Protein AF-0000000085004965 (afdb_homodimer)

Radius of gyration: 20.71 Å; Cα contacts (8 Å, |Δi|>4): 735; chains: 2; bounding box: 55×57×43 Å

Organism: Metarhizium robertsii (strain ARSEF 23 / ATCC MYA-3075) (NCBI:txid655844)

Nearest PDB structures (foldseek):
  5std-assembly1_A  TM=9.609E-01  e=6.795E-18  Pyricularia grisea
  1idp-assembly1_C  TM=9.556E-01  e=2.418E-16  Pyricularia grisea
  1std-assembly1_A  TM=9.536E-01  e=1.137E-15  Pyricularia grisea
  4l8o-assembly1_A  TM=8.384E-01  e=2.991E-08  [Clostridium] hylemonae DSM 15053
  3cnx-assembly1_B  TM=7.464E-01  e=4.348E-04  Streptomyces avermitilis

Solvent-accessible surface area (backbone atoms only — not comparable to full-atom values): 17258 Å² total; per-residue (Å²): 126,81,84,65,75,46,63,62,54,50,53,53,54,43,34,46,54,37,43,51,31,47,32,59,32,42,68,42,99,87,43,50,48,58,64,63,38,54,72,38,43,29,67,52,21,30,40,37,38,52,87,74,75,44,63,70,36,78,69,35,41,41,68,56,52,50,50,54,49,51,26,67,67,48,59,42,23,85,41,49,49,47,40,54,44,30,59,66,70,48,78,41,63,73,52,100,42,31,38,42,34,40,30,33,31,43,34,41,36,40,24,31,75,46,90,82,60,81,45,76,66,38,44,20,33,40,38,29,41,34,34,38,31,32,36,49,57,97,89,39,76,21,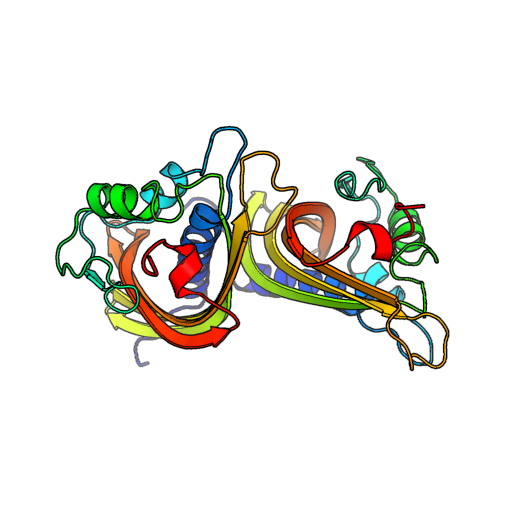42,31,26,40,34,62,43,73,76,51,69,43,85,44,48,52,58,61,55,59,66,62,114,124,84,83,67,72,45,55,70,55,50,51,53,54,48,50,46,53,48,42,52,31,47,32,58,33,43,68,45,100,87,45,50,49,58,64,64,39,53,72,36,44,29,67,53,20,31,38,36,37,52,88,76,77,44,64,69,37,78,73,34,40,41,68,56,49,49,52,54,50,51,26,67,69,48,58,42,24,88,39,47,50,48,42,54,46,70,38,41,50,40,75,43,62,75,50,99,43,32,38,42,35,41,30,34,30,42,34,42,37,40,25,30,76,46,89,84,60,80,45,79,66,40,42,20,32,38,36,29,43,35,34,36,30,34,35,48,57,97,89,38,77,22,43,31,26,42,34,62,43,76,75,50,70,44,83,45,48,53,58,61,54,60,68,62,116

Sequence (330 aa):
MPAKVTPEDALYLSAIAFDWADSFDTKSANGQDWDRLRQILAPILNVDYSFLSGPRDESMTAEDFIAFASGENMLGSSLIDTQHLIGASKYNWISETVVQGAHQVRAAHQKYTDSTKATVEAKGHGHALVYIKYSKTGGEWKLCGIKPTMYWSEYNIAKIWGHGGMPAKVTPEDALYLSAIAFDWADSFDTKSANGQDWDRLRQILAPILNVDYSFLSGPRDESMTAEDFIAFASGENMLGSSLIDTQHLIGASKYNWISETVVQGAHQVRAAHQKYTDSTKATVEAKGHGHALVYIKYSKTGGEWKLCGIKPTMYWSEYNIAKIWGHGG

pLDDT: mean 92.39, std 11.15, range [33.09, 98.94]

InterPro domains:
  IPR032710 NTF2-like domain superfamily [SSF54427] (7-161)
  IPR049884 Scytalone dehydratase-like [PF02982] (5-162)

Structure (mmCIF, N/CA/C/O backbone):
data_AF-0000000085004965-model_v1
#
loop_
_entity.id
_entity.type
_entity.pdbx_description
1 polymer 'Scytalone dehydratase-like protein Arp1'
#
loop_
_atom_site.group_PDB
_atom_site.id
_atom_site.type_symbol
_atom_site.label_atom_id
_atom_site.label_alt_id
_atom_site.label_comp_id
_atom_site.label_asym_id
_atom_site.label_entity_id
_atom_site.label_seq_id
_atom_site.pdbx_PDB_ins_code
_atom_site.Cartn_x
_atom_site.Cartn_y
_atom_site.Cartn_z
_atom_site.occupancy
_atom_site.B_iso_or_equiv
_atom_site.auth_seq_id
_atom_site.auth_comp_id
_atom_site.auth_asym_id
_atom_site.auth_atom_id
_atom_site.pdbx_PDB_model_num
ATOM 1 N N . MET A 1 1 ? -30.781 -8.07 -16.391 1 52.59 1 MET A N 1
ATOM 2 C CA . MET A 1 1 ? -29.625 -7.172 -16.375 1 52.59 1 MET A CA 1
ATOM 3 C C . MET A 1 1 ? -28.328 -7.957 -16.469 1 52.59 1 MET A C 1
ATOM 5 O O . MET A 1 1 ? -28.25 -9.094 -16 1 52.59 1 MET A O 1
ATOM 9 N N . PRO A 1 2 ? -27.5 -7.703 -17.469 1 68.31 2 PRO A N 1
ATOM 10 C CA . PRO A 1 2 ? -26.281 -8.516 -17.578 1 68.31 2 PRO A CA 1
ATOM 11 C C . PRO A 1 2 ? -25.531 -8.664 -16.266 1 68.31 2 PRO A C 1
ATOM 13 O O . PRO A 1 2 ? -25.594 -7.77 -15.414 1 68.31 2 PRO A O 1
ATOM 16 N N . ALA A 1 3 ? -25.156 -9.875 -15.992 1 83.69 3 ALA A N 1
ATOM 17 C CA . ALA A 1 3 ? -24.453 -10.141 -14.742 1 83.69 3 ALA A CA 1
ATOM 18 C C . ALA A 1 3 ? -23.203 -9.266 -14.617 1 83.69 3 ALA A C 1
ATOM 20 O O . ALA A 1 3 ? -22.5 -9.031 -15.609 1 83.69 3 ALA A O 1
ATOM 21 N N . LYS A 1 4 ? -23.125 -8.539 -13.578 1 92.81 4 LYS A N 1
ATOM 22 C CA . LYS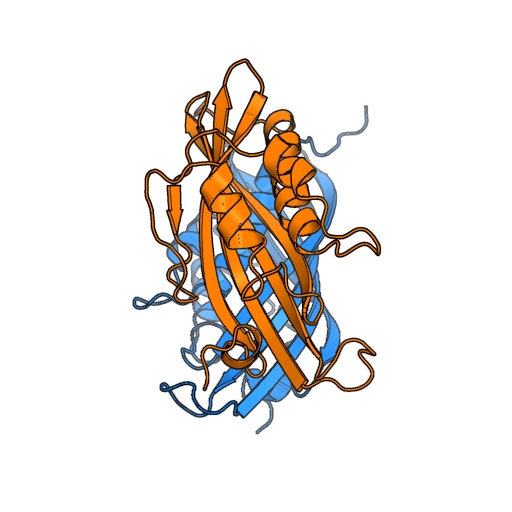 A 1 4 ? -21.984 -7.668 -13.297 1 92.81 4 LYS A CA 1
ATOM 23 C C . LYS A 1 4 ? -21.391 -7.973 -11.922 1 92.81 4 LYS A C 1
ATOM 25 O O . LYS A 1 4 ? -22.047 -8.586 -11.078 1 92.81 4 LYS A O 1
ATOM 30 N N . VAL A 1 5 ? -20.109 -7.719 -11.828 1 97.06 5 VAL A N 1
ATOM 31 C CA . VAL A 1 5 ? -19.484 -7.812 -10.516 1 97.06 5 VAL A CA 1
ATOM 32 C C . VAL A 1 5 ? -20.109 -6.801 -9.562 1 97.06 5 VAL A C 1
ATOM 34 O O . VAL A 1 5 ? -20.234 -5.621 -9.891 1 97.06 5 VAL A O 1
ATOM 37 N N . THR A 1 6 ? -20.562 -7.25 -8.391 1 95.56 6 THR A N 1
ATOM 38 C CA . THR A 1 6 ? -21.172 -6.348 -7.43 1 95.56 6 THR A CA 1
ATOM 39 C C . THR A 1 6 ? -20.109 -5.527 -6.699 1 95.56 6 THR A C 1
ATOM 41 O O . THR A 1 6 ? -18.953 -5.941 -6.605 1 95.56 6 THR A O 1
ATOM 44 N N . PRO A 1 7 ? -20.516 -4.375 -6.164 1 96.19 7 PRO A N 1
ATOM 45 C CA . PRO A 1 7 ? -19.562 -3.627 -5.355 1 96.19 7 PRO A CA 1
ATOM 46 C C . PRO A 1 7 ? -19.047 -4.43 -4.16 1 96.19 7 PRO A C 1
ATOM 48 O O . PRO A 1 7 ? -17.875 -4.285 -3.773 1 96.19 7 PRO A O 1
ATOM 51 N N . GLU A 1 8 ? -19.844 -5.262 -3.59 1 95.06 8 GLU A N 1
ATOM 52 C CA . GLU A 1 8 ? -19.422 -6.109 -2.477 1 95.06 8 GLU A CA 1
ATOM 53 C C . GLU A 1 8 ? -18.344 -7.094 -2.91 1 95.06 8 GLU A C 1
ATOM 55 O O . GLU A 1 8 ? -17.328 -7.242 -2.23 1 95.06 8 GLU A O 1
ATOM 60 N N . ASP A 1 9 ? -18.578 -7.723 -4.043 1 96.25 9 ASP A N 1
ATOM 61 C CA . ASP A 1 9 ? -17.578 -8.648 -4.566 1 96.25 9 ASP A CA 1
ATOM 62 C C . ASP A 1 9 ? -16.297 -7.918 -4.918 1 96.25 9 ASP A C 1
ATOM 64 O O . ASP A 1 9 ? -15.195 -8.398 -4.613 1 96.25 9 ASP A O 1
ATOM 68 N N . ALA A 1 10 ? -16.422 -6.738 -5.523 1 97.62 10 ALA A N 1
ATOM 69 C CA . ALA A 1 10 ? -15.25 -5.969 -5.906 1 97.62 10 ALA A CA 1
ATOM 70 C C . ALA A 1 10 ? -14.406 -5.605 -4.684 1 97.62 10 ALA A C 1
ATOM 72 O O . ALA A 1 10 ? -13.18 -5.617 -4.746 1 97.62 10 ALA A O 1
ATOM 73 N N . LEU A 1 11 ? -15.078 -5.297 -3.613 1 97.38 11 LEU A N 1
ATOM 74 C CA . LEU A 1 11 ? -14.375 -4.965 -2.383 1 97.38 11 LEU A CA 1
ATOM 75 C C . LEU A 1 11 ? -13.602 -6.172 -1.856 1 97.38 11 LEU A C 1
ATOM 77 O O . LEU A 1 11 ? -12.461 -6.035 -1.406 1 97.38 11 LEU A O 1
ATOM 81 N N . TYR A 1 12 ? -14.133 -7.34 -1.953 1 96.62 12 TYR A N 1
ATOM 82 C CA . TYR A 1 12 ? -13.461 -8.562 -1.526 1 96.62 12 TYR A CA 1
ATOM 83 C C . TYR A 1 12 ? -12.281 -8.883 -2.436 1 96.62 12 TYR A C 1
ATOM 85 O O . TYR A 1 12 ? -11.211 -9.266 -1.961 1 96.62 12 TYR A O 1
ATOM 93 N N . LEU A 1 13 ? -12.523 -8.758 -3.723 1 98.56 13 LEU A N 1
ATOM 94 C CA . LEU A 1 13 ? -11.469 -9.047 -4.691 1 98.56 13 LEU A CA 1
ATOM 95 C C . LEU A 1 13 ? -10.297 -8.086 -4.527 1 98.56 13 LEU A C 1
ATOM 97 O O . LEU A 1 13 ? -9.141 -8.484 -4.613 1 98.56 13 LEU A O 1
ATOM 101 N N . SER A 1 14 ? -10.609 -6.852 -4.242 1 98.44 14 SER A N 1
ATOM 102 C CA . SER A 1 14 ? -9.57 -5.863 -3.971 1 98.44 14 SER A CA 1
ATOM 103 C C . SER A 1 14 ? -8.766 -6.234 -2.725 1 98.44 14 SER A C 1
ATOM 105 O O . SER A 1 14 ? -7.547 -6.043 -2.686 1 98.44 14 SER A O 1
ATOM 107 N N . ALA A 1 15 ? -9.438 -6.738 -1.73 1 98.31 15 ALA A N 1
ATOM 108 C CA . ALA A 1 15 ? -8.758 -7.16 -0.508 1 98.31 15 ALA A CA 1
ATOM 109 C C . ALA A 1 15 ? -7.809 -8.328 -0.782 1 98.31 15 ALA A C 1
ATOM 111 O O . ALA A 1 15 ? -6.73 -8.414 -0.189 1 98.31 15 ALA A O 1
ATOM 112 N N . ILE A 1 16 ? -8.188 -9.219 -1.647 1 98.62 16 ILE A N 1
ATOM 113 C CA . ILE A 1 16 ? -7.324 -10.328 -2.029 1 98.62 16 ILE A CA 1
ATOM 114 C C . ILE A 1 16 ? -6.094 -9.797 -2.76 1 98.62 16 ILE A C 1
ATOM 116 O O . ILE A 1 16 ? -4.965 -10.203 -2.471 1 98.62 16 ILE A O 1
ATOM 120 N N . ALA A 1 17 ? -6.312 -8.867 -3.725 1 98.81 17 ALA A N 1
ATOM 121 C CA . ALA A 1 17 ? -5.184 -8.266 -4.434 1 98.81 17 ALA A CA 1
ATOM 122 C C . ALA A 1 17 ? -4.242 -7.555 -3.463 1 98.81 17 ALA A C 1
ATOM 124 O O . ALA A 1 17 ? -3.021 -7.652 -3.592 1 98.81 17 ALA A O 1
ATOM 125 N N . PHE A 1 18 ? -4.824 -6.875 -2.529 1 98.69 18 PHE A N 1
ATOM 126 C CA . PHE A 1 18 ? -4.043 -6.219 -1.489 1 98.69 18 PHE A CA 1
ATOM 127 C C . PHE A 1 18 ? -3.193 -7.234 -0.729 1 98.69 18 PHE A C 1
ATOM 129 O O . PHE A 1 18 ? -1.996 -7.02 -0.527 1 98.69 18 PHE A O 1
ATOM 136 N N . ASP A 1 19 ? -3.777 -8.281 -0.251 1 97.94 19 ASP A N 1
ATOM 137 C CA . ASP A 1 19 ? -3.07 -9.297 0.53 1 97.94 19 ASP A CA 1
ATOM 138 C C . ASP A 1 19 ? -1.974 -9.961 -0.298 1 97.94 19 ASP A C 1
ATOM 140 O O . ASP A 1 19 ? -0.902 -10.281 0.222 1 97.94 19 ASP A O 1
ATOM 144 N N . TRP A 1 20 ? -2.287 -10.188 -1.575 1 97.69 20 TRP A N 1
ATOM 145 C CA . TRP A 1 20 ? -1.247 -10.703 -2.457 1 97.69 20 TRP A CA 1
ATOM 146 C C . TRP A 1 20 ? -0.036 -9.781 -2.475 1 97.69 20 TRP A C 1
ATOM 148 O O . TRP A 1 20 ? 1.086 -10.203 -2.195 1 97.69 20 TRP A O 1
ATOM 158 N N . ALA A 1 21 ? -0.244 -8.57 -2.719 1 97.19 21 ALA A N 1
ATOM 159 C CA . ALA A 1 21 ? 0.837 -7.594 -2.838 1 97.19 21 ALA A CA 1
ATOM 160 C C . ALA A 1 21 ? 1.558 -7.406 -1.507 1 97.19 21 ALA A C 1
ATOM 162 O O . ALA A 1 21 ? 2.787 -7.469 -1.444 1 97.19 21 ALA A O 1
ATOM 163 N N . ASP A 1 22 ? 0.804 -7.242 -0.496 1 96.06 22 ASP A N 1
ATOM 164 C CA . ASP A 1 22 ? 1.396 -6.879 0.788 1 96.06 22 ASP A CA 1
ATOM 165 C C . ASP A 1 22 ? 2.086 -8.078 1.436 1 96.06 22 ASP A C 1
ATOM 167 O O . ASP A 1 22 ? 3.039 -7.91 2.201 1 96.06 22 ASP A O 1
ATOM 171 N N . SER A 1 23 ? 1.65 -9.281 1.173 1 94.44 23 SER A N 1
ATOM 172 C CA . SER A 1 23 ? 2.381 -10.453 1.647 1 94.44 23 SER A CA 1
ATOM 173 C C . SER A 1 23 ? 3.766 -10.531 1.016 1 94.44 23 SER A C 1
ATOM 175 O O . SER A 1 23 ? 4.715 -11 1.648 1 94.44 23 SER A O 1
ATOM 177 N N . PHE A 1 24 ? 3.881 -10.07 -0.219 1 92.38 24 PHE A N 1
ATOM 178 C CA . PHE A 1 24 ? 5.156 -10.008 -0.92 1 92.38 24 PHE A CA 1
ATOM 179 C C . PHE A 1 24 ? 6.059 -8.945 -0.313 1 92.38 24 PHE A C 1
ATOM 181 O O . PHE A 1 24 ? 7.273 -9.133 -0.209 1 92.38 24 PHE A O 1
ATOM 188 N N . ASP A 1 25 ? 5.445 -7.906 0.166 1 94.25 25 ASP A N 1
ATOM 189 C CA . ASP A 1 25 ? 6.199 -6.695 0.474 1 94.25 25 ASP A CA 1
ATOM 190 C C . ASP A 1 25 ? 6.586 -6.648 1.951 1 94.25 25 ASP A C 1
ATOM 192 O O . ASP A 1 25 ? 7.535 -5.961 2.328 1 94.25 25 ASP A O 1
ATOM 196 N N . THR A 1 26 ? 5.746 -7.281 2.811 1 88.75 26 THR A N 1
ATOM 197 C CA . THR A 1 26 ? 5.996 -7.211 4.246 1 88.75 26 THR A CA 1
ATOM 198 C C . THR A 1 26 ? 7.07 -8.219 4.656 1 88.75 26 THR A C 1
ATOM 200 O O . THR A 1 26 ? 6.938 -9.414 4.398 1 88.75 26 THR A O 1
ATOM 203 N N . LYS A 1 27 ? 8.234 -7.699 4.934 1 76.75 27 LYS A N 1
ATOM 204 C CA . LYS A 1 27 ? 9.312 -8.555 5.418 1 76.75 27 LYS A CA 1
ATOM 205 C C . LYS A 1 27 ? 9.539 -8.352 6.914 1 76.75 27 LYS A C 1
ATOM 207 O O . LYS A 1 27 ? 9.633 -7.223 7.391 1 76.75 27 LYS A O 1
ATOM 212 N N . SER A 1 28 ? 8.812 -9 7.734 1 58.88 28 SER A N 1
ATOM 213 C CA . SER A 1 28 ? 8.93 -8.859 9.18 1 58.88 28 SER A CA 1
ATOM 214 C C . SER A 1 28 ? 10.234 -9.469 9.695 1 58.88 28 SER A C 1
ATOM 216 O O . SER A 1 28 ? 10.914 -10.188 8.961 1 58.88 28 SER A O 1
ATOM 218 N N . ALA A 1 29 ? 10.523 -8.914 10.859 1 51.81 29 ALA A N 1
ATOM 219 C CA . ALA A 1 29 ? 11.672 -9.477 11.547 1 51.81 29 ALA A CA 1
ATOM 220 C C . ALA A 1 29 ? 11.625 -11 11.539 1 51.81 29 ALA A C 1
ATOM 222 O O . ALA A 1 29 ? 12.664 -11.664 11.547 1 51.81 29 ALA A O 1
ATOM 223 N N . ASN A 1 30 ? 10.438 -11.547 11.555 1 51 30 ASN A N 1
ATOM 224 C CA . ASN A 1 30 ? 10.281 -13 11.578 1 51 30 ASN A CA 1
ATOM 225 C C . ASN A 1 30 ? 10.086 -13.555 10.172 1 51 30 ASN A C 1
ATOM 227 O O . ASN A 1 30 ? 9.789 -14.742 10.008 1 51 30 ASN A O 1
ATOM 231 N N . GLY A 1 31 ? 10.242 -12.688 9.25 1 63.81 31 GLY A N 1
ATOM 232 C CA . GLY A 1 31 ? 10.039 -13.086 7.867 1 63.81 31 GLY A CA 1
ATOM 233 C C . GLY A 1 31 ? 8.672 -12.688 7.332 1 63.81 31 GLY A C 1
ATOM 234 O O . GLY A 1 31 ? 7.871 -12.086 8.047 1 63.81 31 GLY A O 1
ATOM 235 N N . GLN A 1 32 ? 8.484 -12.797 6.086 1 71.25 32 GLN A N 1
ATOM 236 C CA . GLN A 1 32 ? 7.242 -12.492 5.395 1 71.25 32 GLN A CA 1
ATOM 237 C C . GLN A 1 32 ? 6.117 -13.422 5.84 1 71.25 32 GLN A C 1
ATOM 239 O O . GLN A 1 32 ? 6.367 -14.57 6.215 1 71.25 32 GLN A O 1
ATOM 244 N N . ASP A 1 33 ? 4.965 -12.828 5.98 1 81.88 33 ASP A N 1
ATOM 245 C CA . ASP A 1 33 ? 3.777 -13.57 6.402 1 81.88 33 ASP A CA 1
ATOM 246 C C . ASP A 1 33 ? 3.205 -14.398 5.254 1 81.88 33 ASP A C 1
ATOM 248 O O . ASP A 1 33 ? 2.207 -14.008 4.641 1 81.88 33 ASP A O 1
ATOM 252 N N . TRP A 1 34 ? 3.756 -15.508 5.008 1 91.31 34 TRP A N 1
ATOM 253 C CA . TRP A 1 34 ? 3.342 -16.344 3.893 1 91.31 34 TRP A CA 1
ATOM 254 C C . TRP A 1 34 ? 2.029 -17.062 4.203 1 91.31 34 TRP A C 1
ATOM 256 O O . TRP A 1 34 ? 1.346 -17.547 3.297 1 91.31 34 TRP A O 1
ATOM 266 N N . ASP A 1 35 ? 1.71 -17.094 5.488 1 92.06 35 ASP A N 1
ATOM 267 C CA . ASP A 1 35 ? 0.411 -17.656 5.855 1 92.06 35 ASP A CA 1
ATOM 268 C C . ASP A 1 35 ? -0.727 -16.766 5.359 1 92.06 35 ASP A C 1
ATOM 270 O O . ASP A 1 35 ? -1.791 -17.266 4.984 1 92.06 35 ASP A O 1
ATOM 274 N N . ARG A 1 36 ? -0.472 -15.562 5.457 1 93.44 36 ARG A N 1
ATOM 275 C CA . ARG A 1 36 ? -1.465 -14.633 4.922 1 93.44 36 ARG A CA 1
ATOM 276 C C . ARG A 1 36 ? -1.69 -14.875 3.434 1 93.44 36 ARG A C 1
ATOM 278 O O . ARG A 1 36 ? -2.83 -14.859 2.963 1 93.44 36 ARG A O 1
ATOM 285 N N . LEU A 1 37 ? -0.567 -15.086 2.682 1 95.31 37 LEU A N 1
ATOM 286 C CA . LEU A 1 37 ? -0.689 -15.414 1.267 1 95.31 37 LEU A CA 1
ATOM 287 C C . LEU A 1 37 ? -1.46 -16.719 1.077 1 95.31 37 LEU A C 1
ATOM 289 O O . LEU A 1 37 ? -2.373 -16.781 0.252 1 95.31 37 LEU A O 1
ATOM 293 N N . ARG A 1 38 ? -1.195 -17.672 1.864 1 96.56 38 ARG A N 1
ATOM 294 C CA . ARG A 1 38 ? -1.841 -18.984 1.784 1 96.56 38 ARG A CA 1
ATOM 295 C C . ARG A 1 38 ? -3.355 -18.859 1.921 1 96.56 38 ARG A C 1
ATOM 297 O O . ARG A 1 38 ? -4.105 -19.531 1.216 1 96.56 38 ARG A O 1
ATOM 304 N N . GLN A 1 39 ? -3.771 -17.953 2.717 1 96.25 39 GLN A N 1
ATOM 305 C CA . GLN A 1 39 ? -5.184 -17.844 3.059 1 96.25 39 GLN A CA 1
ATOM 306 C C . GLN A 1 39 ? -5.996 -17.328 1.868 1 96.25 39 GLN A C 1
ATOM 308 O O . GLN A 1 39 ? -7.203 -17.562 1.79 1 96.25 39 GLN A O 1
ATOM 313 N N . ILE A 1 40 ? -5.371 -16.719 0.926 1 98 40 ILE A N 1
ATOM 314 C CA . ILE A 1 40 ? -6.141 -16.125 -0.163 1 98 40 ILE A CA 1
ATOM 315 C C . ILE A 1 40 ? -6.027 -17 -1.409 1 98 40 ILE A C 1
ATOM 317 O O . ILE A 1 40 ? -6.672 -16.734 -2.426 1 98 40 ILE A O 1
ATOM 321 N N . LEU A 1 41 ? -5.27 -18.047 -1.396 1 98.56 41 LEU A N 1
ATOM 322 C CA . LEU A 1 41 ? -5.012 -18.859 -2.58 1 98.56 41 LEU A CA 1
ATOM 323 C C . LEU A 1 41 ? -6.008 -20.016 -2.68 1 98.56 41 LEU A C 1
ATOM 325 O O . LEU A 1 41 ? -6.355 -20.625 -1.671 1 98.56 41 LEU A O 1
ATOM 329 N N . ALA A 1 42 ? -6.477 -20.25 -3.883 1 98.56 42 ALA A N 1
ATOM 330 C CA . ALA A 1 42 ? -7.113 -21.531 -4.176 1 98.56 42 ALA A CA 1
ATOM 331 C C . ALA A 1 42 ? -6.102 -22.672 -4.105 1 98.56 42 ALA A C 1
ATOM 333 O O . ALA A 1 42 ? -4.895 -22.453 -4.223 1 98.56 42 ALA A O 1
ATOM 334 N N . PRO A 1 43 ? -6.543 -23.859 -3.947 1 98 43 PRO A N 1
ATOM 335 C CA . PRO A 1 43 ? -5.605 -24.984 -3.836 1 98 43 PRO A CA 1
ATOM 336 C C . PRO A 1 43 ? -4.781 -25.203 -5.105 1 98 43 PRO A C 1
ATOM 338 O O . PRO A 1 43 ? -3.627 -25.625 -5.031 1 98 43 PRO A O 1
ATOM 341 N N . ILE A 1 44 ? -5.43 -24.953 -6.238 1 98.38 44 ILE A N 1
ATOM 342 C CA . ILE A 1 44 ? -4.762 -25.047 -7.535 1 98.38 44 ILE A CA 1
ATOM 343 C C . ILE A 1 44 ? -4.859 -23.719 -8.266 1 98.38 44 ILE A C 1
ATOM 345 O O . ILE A 1 44 ? -5.922 -23.078 -8.289 1 98.38 44 ILE A O 1
ATOM 349 N N . LEU A 1 45 ? -3.744 -23.266 -8.797 1 98.56 45 LEU A N 1
ATOM 350 C CA . LEU A 1 45 ? -3.65 -21.984 -9.469 1 98.56 45 LEU A CA 1
ATOM 351 C C . LEU A 1 45 ? -3.145 -22.141 -10.898 1 98.56 45 LEU A C 1
ATOM 353 O O . LEU A 1 45 ? -2.311 -23.016 -11.172 1 98.56 45 LEU A O 1
ATOM 357 N N . ASN A 1 46 ? -3.641 -21.312 -11.781 1 98.75 46 ASN A N 1
ATOM 358 C CA . ASN A 1 46 ? -2.992 -21.031 -13.062 1 98.75 46 ASN A CA 1
ATOM 359 C C . ASN A 1 46 ? -1.98 -19.906 -12.945 1 98.75 46 ASN A C 1
ATOM 361 O O . ASN A 1 46 ? -2.357 -18.75 -12.742 1 98.75 46 ASN A O 1
ATOM 365 N N . VAL A 1 47 ? -0.66 -20.234 -13.078 1 98.5 47 VAL A N 1
ATOM 366 C CA . VAL A 1 47 ? 0.406 -19.266 -12.82 1 98.5 47 VAL A CA 1
ATOM 367 C C . VAL A 1 47 ? 1.234 -19.062 -14.086 1 98.5 47 VAL A C 1
ATOM 369 O O . VAL A 1 47 ? 1.641 -20.016 -14.734 1 98.5 47 VAL A O 1
ATOM 372 N N . ASP A 1 48 ? 1.431 -17.812 -14.469 1 98 48 ASP A N 1
ATOM 373 C CA . ASP A 1 48 ? 2.309 -17.469 -15.586 1 98 48 ASP A CA 1
ATOM 374 C C . ASP A 1 48 ? 3.246 -16.328 -15.203 1 98 48 ASP A C 1
ATOM 376 O O . ASP A 1 48 ? 2.912 -15.148 -15.383 1 98 48 ASP A O 1
ATOM 380 N N . TYR A 1 49 ? 4.41 -16.609 -14.703 1 94.44 49 TYR A N 1
ATOM 381 C CA . TYR A 1 49 ? 5.465 -15.648 -14.406 1 94.44 49 TYR A CA 1
ATOM 382 C C . TYR A 1 49 ? 6.57 -15.703 -15.453 1 94.44 49 TYR A C 1
ATOM 384 O O . TYR A 1 49 ? 7.727 -15.391 -15.164 1 94.44 49 TYR A O 1
ATOM 392 N N . SER A 1 50 ? 6.273 -16.109 -16.625 1 91 50 SER A N 1
ATOM 393 C CA . SER A 1 50 ? 7.27 -16.297 -17.672 1 91 50 SER A CA 1
ATOM 394 C C . SER A 1 50 ? 7.965 -14.992 -18.016 1 91 50 SER A C 1
ATOM 396 O O . SER A 1 50 ? 9.117 -14.992 -18.453 1 91 50 SER A O 1
ATOM 398 N N . PHE A 1 51 ? 7.375 -13.922 -17.781 1 83.69 51 PHE A N 1
ATOM 399 C CA . PHE A 1 51 ? 7.965 -12.633 -18.109 1 83.69 51 PHE A CA 1
ATOM 400 C C . PHE A 1 51 ? 9.25 -12.406 -17.312 1 83.69 51 PHE A C 1
ATOM 402 O O . PHE A 1 51 ? 10.102 -11.625 -17.719 1 83.69 51 PHE A O 1
ATOM 409 N N . LEU A 1 52 ? 9.445 -13.094 -16.156 1 80.5 52 LEU A N 1
ATOM 410 C CA . LEU A 1 52 ? 10.641 -13.016 -15.312 1 80.5 52 LEU A CA 1
ATOM 411 C C . LEU A 1 52 ? 11.414 -14.328 -15.344 1 80.5 52 LEU A C 1
ATOM 413 O O . LEU A 1 52 ? 12.109 -14.664 -14.383 1 80.5 52 LEU A O 1
ATOM 417 N N . SER A 1 53 ? 11.156 -15.086 -16.359 1 80.62 53 SER A N 1
ATOM 418 C CA . SER A 1 53 ? 11.742 -16.422 -16.469 1 80.62 53 SER A CA 1
ATOM 419 C C . SER A 1 53 ? 11.305 -17.297 -15.297 1 80.62 53 SER A C 1
ATOM 421 O O . SER A 1 53 ? 12.07 -18.141 -14.828 1 80.62 53 SER A O 1
ATOM 423 N N . GLY A 1 54 ? 10.125 -17.016 -14.727 1 87.81 54 GLY A N 1
ATOM 424 C CA . GLY A 1 54 ? 9.539 -17.812 -13.664 1 87.81 54 GLY A CA 1
ATOM 425 C C . GLY A 1 54 ? 8.672 -18.953 -14.18 1 87.81 54 GLY A C 1
ATOM 426 O O . GLY A 1 54 ? 8.695 -19.266 -15.367 1 87.81 54 GLY A O 1
ATOM 427 N N . PRO A 1 55 ? 7.98 -19.547 -13.227 1 91.62 55 PRO A N 1
ATOM 428 C CA . PRO A 1 55 ? 7.188 -20.719 -13.594 1 91.62 55 PRO A CA 1
ATOM 429 C C . PRO A 1 55 ? 5.973 -20.375 -14.445 1 91.62 55 PRO A C 1
ATOM 431 O O . PRO A 1 55 ? 5.391 -19.297 -14.289 1 91.62 55 PRO A O 1
ATOM 434 N N . ARG A 1 56 ? 5.66 -21.234 -15.344 1 96.25 56 ARG A N 1
ATOM 435 C CA . ARG A 1 56 ? 4.387 -21.312 -16.047 1 96.25 56 ARG A CA 1
ATOM 436 C C . ARG A 1 56 ? 3.74 -22.672 -15.875 1 96.25 56 ARG A C 1
ATOM 438 O O . ARG A 1 56 ? 4.289 -23.688 -16.312 1 96.25 56 ARG A O 1
ATOM 445 N N . ASP A 1 57 ? 2.652 -22.641 -15.141 1 97.69 57 ASP A N 1
ATOM 446 C CA . ASP A 1 57 ? 1.974 -23.875 -14.758 1 97.69 57 ASP A CA 1
ATOM 447 C C . ASP A 1 57 ? 0.468 -23.656 -14.633 1 97.69 57 ASP A C 1
ATOM 449 O O . ASP A 1 57 ? 0.02 -22.844 -13.82 1 97.69 57 ASP A O 1
ATOM 453 N N . GLU A 1 58 ? -0.297 -24.375 -15.383 1 97.69 58 GLU A N 1
ATOM 454 C CA . GLU A 1 58 ? -1.743 -24.172 -15.414 1 97.69 58 GLU A CA 1
ATOM 455 C C . GLU A 1 58 ? -2.412 -24.844 -14.211 1 97.69 58 GLU A C 1
ATOM 457 O O . GLU A 1 58 ? -3.596 -24.625 -13.953 1 97.69 58 GLU A O 1
ATOM 462 N N . SER A 1 59 ? -1.616 -25.625 -13.531 1 98.38 59 SER A N 1
ATOM 463 C CA . SER A 1 59 ? -2.158 -26.359 -12.383 1 98.38 59 SER A CA 1
ATOM 464 C C . SER A 1 59 ? -1.152 -26.422 -11.242 1 98.38 59 SER A C 1
ATOM 466 O O . SER A 1 59 ? -0.856 -27.5 -10.727 1 98.38 59 SER A O 1
ATOM 468 N N . MET A 1 60 ? -0.69 -25.328 -10.812 1 98.38 60 MET A N 1
ATOM 469 C CA . MET A 1 60 ? 0.261 -25.234 -9.711 1 98.38 60 MET A CA 1
ATOM 470 C C . MET A 1 60 ? -0.452 -25.312 -8.367 1 98.38 60 MET A C 1
ATOM 472 O O . MET A 1 60 ? -1.5 -24.703 -8.172 1 98.38 60 MET A O 1
ATOM 476 N N . THR A 1 61 ? 0.065 -26.094 -7.43 1 98.69 61 THR A N 1
ATOM 477 C CA . THR A 1 61 ? -0.531 -26.109 -6.098 1 98.69 61 THR A CA 1
ATOM 478 C C . THR A 1 61 ? -0.248 -24.797 -5.359 1 98.69 61 THR A C 1
ATOM 480 O O . THR A 1 61 ? 0.757 -24.141 -5.621 1 98.69 61 THR A O 1
ATOM 483 N N . ALA A 1 62 ? -1.114 -24.484 -4.441 1 98.31 62 ALA A N 1
ATOM 484 C CA . ALA A 1 62 ? -0.889 -23.312 -3.598 1 98.31 62 ALA A CA 1
ATOM 485 C C . ALA A 1 62 ? 0.468 -23.391 -2.904 1 98.31 62 ALA A C 1
ATOM 487 O O . ALA A 1 62 ? 1.194 -22.391 -2.834 1 98.31 62 ALA A O 1
ATOM 488 N N . GLU A 1 63 ? 0.812 -24.531 -2.414 1 97.94 63 GLU A N 1
ATOM 489 C CA . GLU A 1 63 ? 2.07 -24.703 -1.694 1 97.94 63 GLU A CA 1
ATOM 490 C C . GLU A 1 63 ? 3.268 -24.484 -2.619 1 97.94 63 GLU A C 1
ATOM 492 O O . GLU A 1 63 ? 4.281 -23.922 -2.211 1 97.94 63 GLU A O 1
ATOM 497 N N . ASP A 1 64 ? 3.145 -24.938 -3.879 1 97.62 64 ASP A N 1
ATOM 498 C CA . ASP A 1 64 ? 4.219 -24.703 -4.84 1 97.62 64 ASP A CA 1
ATOM 499 C C . ASP A 1 64 ? 4.355 -23.219 -5.164 1 97.62 64 ASP A C 1
ATOM 501 O O . ASP A 1 64 ? 5.469 -22.719 -5.336 1 97.62 64 ASP A O 1
ATOM 505 N N . PHE A 1 65 ? 3.281 -22.547 -5.254 1 97.44 65 PHE A N 1
ATOM 506 C CA . PHE A 1 65 ? 3.316 -21.109 -5.508 1 97.44 65 PHE A CA 1
ATOM 507 C C . PHE A 1 65 ? 3.984 -20.375 -4.352 1 97.44 65 PHE A C 1
ATOM 509 O O . PHE A 1 65 ? 4.809 -19.484 -4.57 1 97.44 65 PHE A O 1
ATOM 516 N N . ILE A 1 66 ? 3.625 -20.766 -3.135 1 96.19 66 ILE A N 1
ATOM 517 C CA . ILE A 1 66 ? 4.227 -20.141 -1.96 1 96.19 66 ILE A CA 1
ATOM 518 C C . ILE A 1 66 ? 5.727 -20.438 -1.934 1 96.19 66 ILE A C 1
ATOM 520 O O . ILE A 1 66 ? 6.531 -19.547 -1.628 1 96.19 66 ILE A O 1
ATOM 524 N N . ALA A 1 67 ? 6.113 -21.641 -2.303 1 94.62 67 ALA A N 1
ATOM 525 C CA . ALA A 1 67 ? 7.523 -22.016 -2.352 1 94.62 67 ALA A CA 1
ATOM 526 C C . ALA A 1 67 ? 8.273 -21.172 -3.385 1 94.62 67 ALA A C 1
ATOM 528 O O . ALA A 1 67 ? 9.398 -20.734 -3.141 1 94.62 67 ALA A O 1
ATOM 529 N N . PHE A 1 68 ? 7.695 -20.984 -4.465 1 93.06 68 PHE A N 1
ATOM 530 C CA . PHE A 1 68 ? 8.266 -20.141 -5.5 1 93.06 68 PHE A CA 1
ATOM 531 C C . PHE A 1 68 ? 8.422 -18.703 -5 1 93.06 68 PHE A C 1
ATOM 533 O O . PHE A 1 68 ? 9.523 -18.141 -5.039 1 93.06 68 PHE A O 1
ATOM 540 N N . ALA A 1 69 ? 7.328 -18.094 -4.473 1 91.75 69 ALA A N 1
ATOM 541 C CA . ALA A 1 69 ? 7.301 -16.688 -4.051 1 91.75 69 ALA A CA 1
ATOM 542 C C . ALA A 1 69 ? 8.273 -16.438 -2.9 1 91.75 69 ALA A C 1
ATOM 544 O O . ALA A 1 69 ? 8.914 -15.391 -2.838 1 91.75 69 ALA A O 1
ATOM 545 N N . SER A 1 70 ? 8.422 -17.453 -2.02 1 90.94 70 SER A N 1
ATOM 546 C CA . SER A 1 70 ? 9.203 -17.297 -0.8 1 90.94 70 SER A CA 1
ATOM 547 C C . SER A 1 70 ? 10.656 -17.719 -1.015 1 90.94 70 SER A C 1
ATOM 549 O O . SER A 1 70 ? 11.461 -17.672 -0.083 1 90.94 70 SER A O 1
ATOM 551 N N . GLY A 1 71 ? 10.961 -18.156 -2.176 1 89.25 71 GLY A N 1
ATOM 552 C CA . GLY A 1 71 ? 12.32 -18.609 -2.453 1 89.25 71 GLY A CA 1
ATOM 553 C C . GLY A 1 71 ? 13.359 -17.516 -2.293 1 89.25 71 GLY A C 1
ATOM 554 O O . GLY A 1 71 ? 13.047 -16.328 -2.439 1 89.25 71 GLY A O 1
ATOM 555 N N . GLU A 1 72 ? 14.602 -17.875 -2.037 1 84.31 72 GLU A N 1
ATOM 556 C CA . GLU A 1 72 ? 15.703 -16.938 -1.805 1 84.31 72 GLU A CA 1
ATOM 557 C C . GLU A 1 72 ? 16.031 -16.141 -3.066 1 84.31 72 GLU A C 1
ATOM 559 O O . GLU A 1 72 ? 16.547 -15.031 -2.988 1 84.31 72 GLU A O 1
ATOM 564 N N . ASN A 1 73 ? 15.703 -16.672 -4.184 1 80.81 73 ASN A N 1
ATOM 565 C CA . ASN A 1 73 ? 15.961 -15.984 -5.445 1 80.81 73 ASN A CA 1
ATOM 566 C C . ASN A 1 73 ? 14.781 -15.117 -5.871 1 80.81 73 ASN A C 1
ATOM 568 O O . ASN A 1 73 ? 14.758 -14.594 -6.984 1 80.81 73 ASN A O 1
ATOM 572 N N . MET A 1 74 ? 13.82 -15.078 -5.023 1 85.25 74 MET A N 1
ATOM 573 C CA . MET A 1 74 ? 12.648 -14.234 -5.258 1 85.25 74 MET A CA 1
ATOM 574 C C . MET A 1 74 ? 12.375 -13.336 -4.055 1 85.25 74 MET A C 1
ATOM 576 O O . MET A 1 74 ? 13.25 -12.578 -3.627 1 85.25 74 MET A O 1
ATOM 580 N N . LEU A 1 75 ? 11.125 -13.336 -3.582 1 85.88 75 LEU A N 1
ATOM 581 C CA . LEU A 1 75 ? 10.703 -12.359 -2.58 1 85.88 75 LEU A CA 1
ATOM 582 C C . LEU A 1 75 ? 11.062 -12.836 -1.176 1 85.88 75 LEU A C 1
ATOM 584 O O . LEU A 1 75 ? 10.93 -12.086 -0.207 1 85.88 75 LEU A O 1
ATOM 588 N N . GLY A 1 76 ? 11.656 -14.031 -1.116 1 86.62 76 GLY A N 1
ATOM 589 C CA . GLY A 1 76 ? 12.109 -14.531 0.171 1 86.62 76 GLY A CA 1
ATOM 590 C C . GLY A 1 76 ? 13.469 -13.992 0.577 1 86.62 76 GLY A C 1
ATOM 591 O O . GLY A 1 76 ? 13.891 -14.148 1.726 1 86.62 76 GLY A O 1
ATOM 592 N N . SER A 1 77 ? 14.164 -13.43 -0.308 1 87.75 77 SER A N 1
ATOM 593 C CA . SER A 1 77 ? 15.469 -12.867 0.004 1 87.75 77 SER A CA 1
ATOM 594 C C . SER A 1 77 ? 15.352 -11.688 0.966 1 87.75 77 SER A C 1
ATOM 596 O O . SER A 1 77 ? 14.609 -10.734 0.703 1 87.75 77 SER A O 1
ATOM 598 N N . SER A 1 78 ? 16.125 -11.664 2.012 1 88.5 78 SER A N 1
ATOM 599 C CA . SER A 1 78 ? 16.141 -10.562 2.967 1 88.5 78 SER A CA 1
ATOM 600 C C . SER A 1 78 ? 16.891 -9.359 2.414 1 88.5 78 SER A C 1
ATOM 602 O O . SER A 1 78 ? 16.828 -8.266 2.98 1 88.5 78 SER A O 1
ATOM 604 N N . LEU A 1 79 ? 17.5 -9.562 1.279 1 91.44 79 LEU A N 1
ATOM 605 C CA . LEU A 1 79 ? 18.312 -8.492 0.715 1 91.44 79 LEU A CA 1
ATOM 606 C C . LEU A 1 79 ? 17.5 -7.625 -0.236 1 91.44 79 LEU A C 1
ATOM 608 O O . LEU A 1 79 ? 18 -6.625 -0.756 1 91.44 79 LEU A O 1
ATOM 612 N N . ILE A 1 80 ? 16.297 -8.047 -0.475 1 92.94 80 ILE A N 1
ATOM 613 C CA . ILE A 1 80 ? 15.477 -7.344 -1.451 1 92.94 80 ILE A CA 1
ATOM 614 C C . ILE A 1 80 ? 14.258 -6.73 -0.757 1 92.94 80 ILE A C 1
ATOM 616 O O . ILE A 1 80 ? 13.484 -7.441 -0.114 1 92.94 80 ILE A O 1
ATOM 620 N N . ASP A 1 81 ? 14.148 -5.426 -0.826 1 94.44 81 ASP A N 1
ATOM 621 C CA . ASP A 1 81 ? 12.93 -4.738 -0.419 1 94.44 81 ASP A CA 1
ATOM 622 C C . ASP A 1 81 ? 12.047 -4.434 -1.625 1 94.44 81 ASP A C 1
ATOM 624 O O . ASP A 1 81 ? 12.539 -4.094 -2.699 1 94.44 81 ASP A O 1
ATOM 628 N N . THR A 1 82 ? 10.758 -4.602 -1.417 1 95.75 82 THR A N 1
ATOM 629 C CA . THR A 1 82 ? 9.836 -4.414 -2.533 1 95.75 82 THR A CA 1
ATOM 630 C C . THR A 1 82 ? 8.594 -3.65 -2.09 1 95.75 82 THR A C 1
ATOM 632 O O . THR A 1 82 ? 8.281 -3.598 -0.898 1 95.75 82 THR A O 1
ATOM 635 N N . GLN A 1 83 ? 7.93 -3.039 -2.992 1 97.31 83 GLN A N 1
ATOM 636 C CA . GLN A 1 83 ? 6.547 -2.592 -2.873 1 97.31 83 GLN A CA 1
ATOM 637 C C . GLN A 1 83 ? 5.785 -2.801 -4.18 1 97.31 83 GLN A C 1
ATOM 639 O O . GLN A 1 83 ? 6.172 -2.262 -5.219 1 97.31 83 GLN A O 1
ATOM 644 N N . HIS A 1 84 ? 4.773 -3.615 -4.176 1 98 84 HIS A N 1
ATOM 645 C CA . HIS A 1 84 ? 3.822 -3.777 -5.27 1 98 84 HIS A CA 1
ATOM 646 C C . HIS A 1 84 ? 2.609 -2.873 -5.082 1 98 84 HIS A C 1
ATOM 648 O O . HIS A 1 84 ? 1.59 -3.299 -4.535 1 98 84 HIS A O 1
ATOM 654 N N . LEU A 1 85 ? 2.797 -1.637 -5.562 1 98.69 85 LEU A N 1
ATOM 655 C CA . LEU A 1 85 ? 1.769 -0.608 -5.445 1 98.69 85 LEU A CA 1
ATOM 656 C C . LEU A 1 85 ? 0.671 -0.814 -6.484 1 98.69 85 LEU A C 1
ATOM 658 O O . LEU A 1 85 ? 0.928 -0.732 -7.688 1 98.69 85 LEU A O 1
ATOM 662 N N . ILE A 1 86 ? -0.553 -1.066 -6.008 1 98.88 86 ILE A N 1
ATOM 663 C CA . ILE A 1 86 ? -1.669 -1.365 -6.902 1 98.88 86 ILE A CA 1
ATOM 664 C C . ILE A 1 86 ? -2.449 -0.086 -7.199 1 98.88 86 ILE A C 1
ATOM 666 O O . ILE A 1 86 ? -2.848 0.633 -6.277 1 98.88 86 ILE A O 1
ATOM 670 N N . GLY A 1 87 ? -2.602 0.22 -8.523 1 98.44 87 GLY A N 1
ATOM 671 C CA . GLY A 1 87 ? -3.432 1.329 -8.961 1 98.44 87 GLY A CA 1
ATOM 672 C C . GLY A 1 87 ? -4.863 0.922 -9.258 1 98.44 87 GLY A C 1
ATOM 673 O O . GLY A 1 87 ? -5.461 0.144 -8.516 1 98.44 87 GLY A O 1
ATOM 674 N N . ALA A 1 88 ? -5.402 1.485 -10.344 1 98.31 88 ALA A N 1
ATOM 675 C CA . ALA A 1 88 ? -6.781 1.199 -10.742 1 98.31 88 ALA A CA 1
ATOM 676 C C . ALA A 1 88 ? -6.945 -0.265 -11.133 1 98.31 88 ALA A C 1
ATOM 678 O O . ALA A 1 88 ? -6.012 -0.884 -11.648 1 98.31 88 ALA A O 1
ATOM 679 N N . SER A 1 89 ? -8.109 -0.809 -10.859 1 98.69 89 SER A N 1
ATOM 680 C CA . SER A 1 89 ? -8.477 -2.182 -11.188 1 98.69 89 SER A CA 1
ATOM 681 C C . SER A 1 89 ? -9.75 -2.229 -12.031 1 98.69 89 SER A C 1
ATOM 683 O O . SER A 1 89 ? -10.625 -1.374 -11.891 1 98.69 89 SER A O 1
ATOM 685 N N . LYS A 1 90 ? -9.781 -3.178 -12.93 1 98.5 90 LYS A N 1
ATOM 686 C CA . LYS A 1 90 ? -10.977 -3.533 -13.68 1 98.5 90 LYS A CA 1
ATOM 687 C C . LYS A 1 90 ? -11.359 -4.996 -13.453 1 98.5 90 LYS A C 1
ATOM 689 O O . LYS A 1 90 ? -10.492 -5.871 -13.445 1 98.5 90 LYS A O 1
ATOM 694 N N . TYR A 1 91 ? -12.641 -5.234 -13.188 1 98.5 91 TYR A N 1
ATOM 695 C CA . TYR A 1 91 ? -13.141 -6.586 -12.961 1 98.5 91 TYR A CA 1
ATOM 696 C C . TYR A 1 91 ? -14.102 -7.004 -14.07 1 98.5 91 TYR A C 1
ATOM 698 O O . TYR A 1 91 ? -15.062 -6.293 -14.367 1 98.5 91 TYR A O 1
ATOM 706 N N . ASN A 1 92 ? -13.797 -8.141 -14.648 1 97.88 92 ASN A N 1
ATOM 707 C CA . ASN A 1 92 ? -14.672 -8.727 -15.656 1 97.88 92 ASN A CA 1
ATOM 708 C C . ASN A 1 92 ? -15.375 -9.977 -15.141 1 97.88 92 ASN A C 1
ATOM 710 O O . ASN A 1 92 ? -14.719 -10.938 -14.742 1 97.88 92 ASN A O 1
ATOM 714 N N . TRP A 1 93 ? -16.656 -9.922 -15.18 1 97.69 93 TRP A N 1
ATOM 715 C CA . TRP A 1 93 ? -17.469 -11.07 -14.781 1 97.69 93 TRP A CA 1
ATOM 716 C C . TRP A 1 93 ? -17.359 -12.195 -15.805 1 97.69 93 TRP A C 1
ATOM 718 O O . TRP A 1 93 ? -17.531 -11.977 -17 1 97.69 93 TRP A O 1
ATOM 728 N N . ILE A 1 94 ? -16.984 -13.359 -15.328 1 97.75 94 ILE A N 1
ATOM 729 C CA . ILE A 1 94 ? -16.953 -14.531 -16.188 1 97.75 94 ILE A CA 1
ATOM 730 C C . ILE A 1 94 ? -18.141 -15.438 -15.875 1 97.75 94 ILE A C 1
ATOM 732 O O . ILE A 1 94 ? -18.828 -15.914 -16.781 1 97.75 94 ILE A O 1
ATOM 736 N N . SER A 1 95 ? -18.375 -15.664 -14.625 1 96.75 95 SER A N 1
ATOM 737 C CA . SER A 1 95 ? -19.516 -16.422 -14.109 1 96.75 95 SER A CA 1
ATOM 738 C C . SER A 1 95 ? -19.828 -16.031 -12.672 1 96.75 95 SER A C 1
ATOM 740 O O . SER A 1 95 ? -19.219 -15.117 -12.117 1 96.75 95 SER A O 1
ATOM 742 N N . GLU A 1 96 ? -20.812 -16.688 -12.117 1 95.12 96 GLU A N 1
ATOM 743 C CA . GLU A 1 96 ? -21.203 -16.422 -10.742 1 95.12 96 GLU A CA 1
ATOM 744 C C . GLU A 1 96 ? -20.047 -16.703 -9.781 1 95.12 96 GLU A C 1
ATOM 746 O O . GLU A 1 96 ? -20.031 -16.203 -8.648 1 95.12 96 GLU A O 1
ATOM 751 N N . THR A 1 97 ? -19.109 -17.531 -10.266 1 97.31 97 THR A N 1
ATOM 752 C CA . THR A 1 97 ? -18.078 -17.953 -9.336 1 97.31 97 THR A CA 1
ATOM 753 C C . THR A 1 97 ? -16.688 -17.656 -9.891 1 97.31 97 THR A C 1
ATOM 755 O O . THR A 1 97 ? -15.68 -18.109 -9.344 1 97.31 97 THR A O 1
ATOM 758 N N . VAL A 1 98 ? -16.625 -16.969 -10.984 1 98.31 98 VAL A N 1
ATOM 759 C CA . VAL A 1 98 ? -15.32 -16.672 -11.555 1 98.31 98 VAL A CA 1
ATOM 760 C C . VAL A 1 98 ? -15.297 -15.219 -12.031 1 98.31 98 VAL A C 1
ATOM 762 O O . VAL A 1 98 ? -16.188 -14.781 -12.766 1 98.31 98 VAL A O 1
ATOM 765 N N . VAL A 1 99 ? -14.305 -14.422 -11.578 1 98.69 99 VAL A N 1
ATOM 766 C CA . VAL A 1 99 ? -14.062 -13.047 -12.008 1 98.69 99 VAL A CA 1
ATOM 767 C C . VAL A 1 99 ? -12.609 -12.891 -12.453 1 98.69 99 VAL A C 1
ATOM 769 O O . VAL A 1 99 ? -11.695 -13.438 -11.828 1 98.69 99 VAL A O 1
ATOM 772 N N . GLN A 1 100 ? -12.438 -12.234 -13.562 1 98.88 100 GLN A N 1
ATOM 773 C CA . GLN A 1 100 ? -11.109 -11.844 -14.016 1 98.88 100 GLN A CA 1
ATOM 774 C C . GLN A 1 100 ? -10.797 -10.398 -13.633 1 98.88 100 GLN A C 1
ATOM 776 O O . GLN A 1 100 ? -11.492 -9.477 -14.07 1 98.88 100 GLN A O 1
ATOM 781 N N . GLY A 1 101 ? -9.766 -10.25 -12.812 1 98.81 101 GLY A N 1
ATOM 782 C CA . GLY A 1 101 ? -9.289 -8.914 -12.492 1 98.81 101 GLY A CA 1
ATOM 783 C C . GLY A 1 101 ? -8.102 -8.492 -13.328 1 98.81 101 GLY A C 1
ATOM 784 O O . GLY A 1 101 ? -7.266 -9.32 -13.703 1 98.81 101 GLY A O 1
ATOM 785 N N . ALA A 1 102 ? -8.008 -7.223 -13.656 1 98.88 102 ALA A N 1
ATOM 786 C CA . ALA A 1 102 ? -6.832 -6.543 -14.188 1 98.88 102 ALA A CA 1
ATOM 787 C C . ALA A 1 102 ? -6.422 -5.375 -13.297 1 98.88 102 ALA A C 1
ATOM 789 O O . ALA A 1 102 ? -7.215 -4.461 -13.055 1 98.88 102 ALA A O 1
ATOM 790 N N . HIS A 1 103 ? -5.246 -5.477 -12.734 1 98.88 103 HIS A N 1
ATOM 791 C CA . HIS A 1 103 ? -4.77 -4.504 -11.75 1 98.88 103 HIS A CA 1
ATOM 792 C C . HIS A 1 103 ? -3.516 -3.791 -12.25 1 98.88 103 HIS A C 1
ATOM 794 O O . HIS A 1 103 ? -2.533 -4.441 -12.617 1 98.88 103 HIS A O 1
ATOM 800 N N . GLN A 1 104 ? -3.508 -2.418 -12.312 1 98.88 104 GLN A N 1
ATOM 801 C CA . GLN A 1 104 ? -2.268 -1.675 -12.516 1 98.88 104 GLN A CA 1
ATOM 802 C C . GLN A 1 104 ? -1.322 -1.858 -11.328 1 98.88 104 GLN A C 1
ATOM 804 O O . GLN A 1 104 ? -1.752 -1.828 -10.172 1 98.88 104 GLN A O 1
ATOM 809 N N . VAL A 1 105 ? -0.05 -2.195 -11.672 1 98.69 105 VAL A N 1
ATOM 810 C CA . VAL A 1 105 ? 0.907 -2.379 -10.586 1 98.69 105 VAL A CA 1
ATOM 811 C C . VAL A 1 105 ? 2.229 -1.702 -10.938 1 98.69 105 VAL A C 1
ATOM 813 O O . VAL A 1 105 ? 2.738 -1.864 -12.047 1 98.69 105 VAL A O 1
ATOM 816 N N . ARG A 1 106 ? 2.701 -0.828 -10.078 1 98.75 106 ARG A N 1
ATOM 817 C CA . ARG A 1 106 ? 4.117 -0.48 -10.039 1 98.75 106 ARG A CA 1
ATOM 818 C C . ARG A 1 106 ? 4.848 -1.286 -8.961 1 98.75 106 ARG A C 1
ATOM 820 O O . ARG A 1 106 ? 4.539 -1.169 -7.777 1 98.75 106 ARG A O 1
ATOM 827 N N . ALA A 1 107 ? 5.754 -2.143 -9.359 1 97.62 107 ALA A N 1
ATOM 828 C CA . ALA A 1 107 ? 6.562 -2.934 -8.438 1 97.62 107 ALA A CA 1
ATOM 829 C C . ALA A 1 107 ? 7.961 -2.34 -8.281 1 97.62 107 ALA A C 1
ATOM 831 O O . ALA A 1 107 ? 8.766 -2.391 -9.211 1 97.62 107 ALA A O 1
ATOM 832 N N . ALA A 1 108 ? 8.266 -1.76 -7.164 1 98 108 ALA A N 1
ATOM 833 C CA . ALA A 1 108 ? 9.578 -1.2 -6.859 1 98 108 ALA A CA 1
ATOM 834 C C . ALA A 1 108 ? 10.438 -2.201 -6.09 1 98 108 ALA A C 1
ATOM 836 O O . ALA A 1 108 ? 9.969 -2.83 -5.141 1 98 108 ALA A O 1
ATOM 837 N N . HIS A 1 109 ? 11.672 -2.385 -6.559 1 96.69 109 HIS A N 1
ATOM 838 C CA . HIS A 1 109 ? 12.609 -3.305 -5.922 1 96.69 109 HIS A CA 1
ATOM 839 C C . HIS A 1 109 ? 13.953 -2.631 -5.668 1 96.69 109 HIS A C 1
ATOM 841 O O . HIS A 1 109 ? 14.445 -1.882 -6.516 1 96.69 109 HIS A O 1
ATOM 847 N N . GLN A 1 110 ? 14.508 -2.879 -4.543 1 96.62 110 GLN A N 1
ATOM 848 C CA . GLN A 1 110 ? 15.859 -2.465 -4.191 1 96.62 110 GLN A CA 1
ATOM 849 C C . GLN A 1 110 ? 16.641 -3.611 -3.547 1 96.62 110 GLN A C 1
ATOM 851 O O . GLN A 1 110 ? 16.172 -4.215 -2.578 1 96.62 110 GLN A O 1
ATOM 856 N N . LYS A 1 111 ? 17.734 -3.945 -4.141 1 95.5 111 LYS A N 1
ATOM 857 C CA . LYS A 1 111 ? 18.625 -4.992 -3.639 1 95.5 111 LYS A CA 1
ATOM 858 C C . LYS A 1 111 ? 19.828 -4.391 -2.918 1 95.5 111 LYS A C 1
ATOM 860 O O . LYS A 1 111 ? 20.406 -3.41 -3.387 1 95.5 111 LYS A O 1
ATOM 865 N N . TYR A 1 112 ? 20.188 -5.023 -1.844 1 95.38 112 TYR A N 1
ATOM 866 C CA . TYR A 1 112 ? 21.297 -4.547 -1.035 1 95.38 112 TYR A CA 1
ATOM 867 C C . TYR A 1 112 ? 22.484 -5.508 -1.114 1 95.38 112 TYR A C 1
ATOM 869 O O . TYR A 1 112 ? 22.312 -6.684 -1.449 1 95.38 112 TYR A O 1
ATOM 877 N N . THR A 1 113 ? 23.688 -4.961 -0.83 1 96 113 THR A N 1
ATOM 878 C CA . THR A 1 113 ? 24.906 -5.75 -0.945 1 96 113 THR A CA 1
ATOM 879 C C . THR A 1 113 ? 25 -6.758 0.198 1 96 113 THR A C 1
ATOM 881 O O . THR A 1 113 ? 25.688 -7.781 0.07 1 96 113 THR A O 1
ATOM 884 N N . ASP A 1 114 ? 24.344 -6.367 1.357 1 94.88 114 ASP A N 1
ATOM 885 C CA . ASP A 1 114 ? 24.359 -7.258 2.512 1 94.88 114 ASP A CA 1
ATOM 886 C C . ASP A 1 114 ? 23.219 -6.934 3.473 1 94.88 114 ASP A C 1
ATOM 888 O O . ASP A 1 114 ? 22.359 -6.086 3.176 1 94.88 114 ASP A O 1
ATOM 892 N N . SER A 1 115 ? 23.156 -7.562 4.652 1 90.56 115 SER A N 1
ATOM 893 C CA . SER A 1 115 ? 22 -7.535 5.547 1 90.56 115 SER A CA 1
ATOM 894 C C . SER A 1 115 ? 21.922 -6.219 6.312 1 90.56 115 SER A C 1
ATOM 896 O O . SER A 1 115 ? 20.906 -5.914 6.934 1 90.56 115 SER A O 1
ATOM 898 N N . THR A 1 116 ? 23 -5.406 6.309 1 92.62 116 THR A N 1
ATOM 899 C CA . THR A 1 116 ? 22.938 -4.105 6.965 1 92.62 116 THR A CA 1
ATOM 900 C C . THR A 1 116 ? 22.078 -3.137 6.176 1 92.62 116 THR A C 1
ATOM 902 O O . THR A 1 116 ? 21.625 -2.113 6.707 1 92.62 116 THR A O 1
ATOM 905 N N . LYS A 1 117 ? 21.922 -3.371 4.832 1 92.44 117 LYS A N 1
ATOM 906 C CA . LYS A 1 117 ? 21.141 -2.586 3.879 1 92.44 117 LYS A CA 1
ATOM 907 C C . LYS A 1 117 ? 21.656 -1.152 3.799 1 92.44 117 LYS A C 1
ATOM 909 O O . LYS A 1 117 ? 20.891 -0.219 3.584 1 92.44 117 LYS A O 1
ATOM 914 N N . ALA A 1 118 ? 22.906 -1.032 4.016 1 93.25 118 ALA A N 1
ATOM 915 C CA . ALA A 1 118 ? 23.531 0.287 3.973 1 93.25 118 ALA A CA 1
ATOM 916 C C . ALA A 1 118 ? 23.875 0.684 2.539 1 93.25 118 ALA A C 1
ATOM 918 O O . ALA A 1 118 ? 23.938 1.872 2.215 1 93.25 118 ALA A O 1
ATOM 919 N N . THR A 1 119 ? 24.109 -0.332 1.716 1 96.12 119 THR A N 1
ATOM 920 C CA . THR A 1 119 ? 24.531 -0.067 0.345 1 96.12 119 THR A CA 1
ATOM 921 C C . THR A 1 119 ? 23.578 -0.728 -0.65 1 96.12 119 THR A C 1
ATOM 923 O O . THR A 1 119 ? 23.359 -1.94 -0.599 1 96.12 119 THR A O 1
ATOM 926 N N . VAL A 1 120 ? 23.047 0.068 -1.496 1 96.44 120 VAL A N 1
ATOM 927 C CA . VAL A 1 120 ? 22.172 -0.415 -2.561 1 96.44 120 VAL A CA 1
ATOM 928 C C . VAL A 1 120 ? 23.016 -0.969 -3.707 1 96.44 120 VAL A C 1
ATOM 930 O O . VAL A 1 120 ? 23.875 -0.268 -4.254 1 96.44 120 VAL A O 1
ATOM 933 N N . GLU A 1 121 ? 22.766 -2.207 -3.979 1 96.44 121 GLU A N 1
ATOM 934 C CA . GLU A 1 121 ? 23.453 -2.871 -5.078 1 96.44 121 GLU A CA 1
ATOM 935 C C . GLU A 1 121 ? 22.75 -2.613 -6.41 1 96.44 121 GLU A C 1
ATOM 937 O O . GLU A 1 121 ? 23.406 -2.375 -7.426 1 96.44 121 GLU A O 1
ATOM 942 N N . ALA A 1 122 ? 21.469 -2.67 -6.41 1 96.62 122 ALA A N 1
ATOM 943 C CA . ALA A 1 122 ? 20.703 -2.527 -7.648 1 96.62 122 ALA A CA 1
ATOM 944 C C . ALA A 1 122 ? 19.281 -2.066 -7.363 1 96.62 122 ALA A C 1
ATOM 946 O O . ALA A 1 122 ? 18.734 -2.326 -6.285 1 96.62 122 ALA A O 1
ATOM 947 N N . LYS A 1 123 ? 18.781 -1.353 -8.266 1 97.25 123 LYS A N 1
ATOM 948 C CA . LYS A 1 123 ? 17.359 -1.031 -8.336 1 97.25 123 LYS A CA 1
ATOM 949 C C . LYS A 1 123 ? 16.719 -1.634 -9.578 1 97.25 123 LYS A C 1
ATOM 951 O O . LYS A 1 123 ? 17.391 -1.83 -10.594 1 97.25 123 LYS A O 1
ATOM 956 N N . GLY A 1 124 ? 15.492 -1.979 -9.5 1 96.25 124 GLY A N 1
ATOM 957 C CA . GLY A 1 124 ? 14.68 -2.471 -10.602 1 96.25 124 GLY A CA 1
ATOM 958 C C . GLY A 1 124 ? 13.188 -2.287 -10.375 1 96.25 124 GLY A C 1
ATOM 959 O O . GLY A 1 124 ? 12.586 -3.006 -9.578 1 96.25 124 GLY A O 1
ATOM 960 N N . HIS A 1 125 ? 12.609 -1.278 -11.031 1 97.69 125 HIS A N 1
ATOM 961 C CA . HIS A 1 125 ? 11.195 -0.968 -10.867 1 97.69 125 HIS A CA 1
ATOM 962 C C . HIS A 1 125 ? 10.398 -1.355 -12.109 1 97.69 125 HIS A C 1
ATOM 964 O O . HIS A 1 125 ? 10.688 -0.882 -13.211 1 97.69 125 HIS A O 1
ATOM 970 N N . GLY A 1 126 ? 9.398 -2.219 -11.945 1 96.88 126 GLY A N 1
ATOM 971 C CA . GLY A 1 126 ? 8.562 -2.652 -13.047 1 96.88 126 GLY A CA 1
ATOM 972 C C . GLY A 1 126 ? 7.23 -1.925 -13.109 1 96.88 126 GLY A C 1
ATOM 973 O O . GLY A 1 126 ? 6.66 -1.58 -12.07 1 96.88 126 GLY A O 1
ATOM 974 N N . HIS A 1 127 ? 6.746 -1.621 -14.297 1 98.31 127 HIS A N 1
ATOM 975 C CA . HIS A 1 127 ? 5.434 -1.064 -14.602 1 98.31 127 HIS A CA 1
ATOM 976 C C . HIS A 1 127 ? 4.586 -2.051 -15.391 1 98.31 127 HIS A C 1
ATOM 978 O O . HIS A 1 127 ? 4.941 -2.42 -16.516 1 98.31 127 HIS A O 1
ATOM 984 N N . ALA A 1 128 ? 3.49 -2.521 -14.766 1 97.88 128 ALA A N 1
ATOM 985 C CA . ALA A 1 128 ? 2.865 -3.725 -15.297 1 97.88 128 ALA A CA 1
ATOM 986 C C . ALA A 1 128 ? 1.35 -3.678 -15.133 1 97.88 128 ALA A C 1
ATOM 988 O O . ALA A 1 128 ? 0.823 -2.807 -14.438 1 97.88 128 ALA A O 1
ATOM 989 N N . LEU A 1 129 ? 0.701 -4.484 -15.859 1 98.56 129 LEU A N 1
ATOM 990 C CA . LEU A 1 129 ? -0.637 -4.984 -15.562 1 98.56 129 LEU A CA 1
ATOM 991 C C . LEU A 1 129 ? -0.576 -6.406 -15.008 1 98.56 129 LEU A C 1
ATOM 993 O O . LEU A 1 129 ? 0.123 -7.258 -1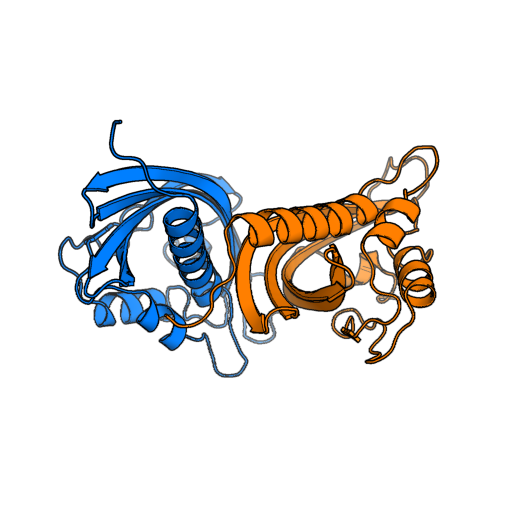5.555 1 98.56 129 LEU A O 1
ATOM 997 N N . VAL A 1 130 ? -1.234 -6.648 -13.883 1 98.69 130 VAL A N 1
ATOM 998 C CA . VAL A 1 130 ? -1.299 -7.988 -13.305 1 98.69 130 VAL A CA 1
ATOM 999 C C . VAL A 1 130 ? -2.723 -8.523 -13.406 1 98.69 130 VAL A C 1
ATOM 1001 O O . VAL A 1 130 ? -3.65 -7.965 -12.82 1 98.69 130 VAL A O 1
ATOM 1004 N N . TYR A 1 131 ? -2.873 -9.586 -14.164 1 98.75 131 TYR A N 1
ATOM 1005 C CA . TYR A 1 131 ? -4.156 -10.273 -14.219 1 98.75 131 TYR A CA 1
ATOM 1006 C C . TYR A 1 131 ? -4.285 -11.273 -13.078 1 98.75 131 TYR A C 1
ATOM 1008 O O . TYR A 1 131 ? -3.422 -12.133 -12.898 1 98.75 131 TYR A O 1
ATOM 1016 N N . ILE A 1 132 ? -5.281 -11.125 -12.273 1 98.94 132 ILE A N 1
ATOM 1017 C CA . ILE A 1 132 ? -5.602 -12.07 -11.211 1 98.94 132 ILE A CA 1
ATOM 1018 C C . ILE A 1 132 ? -6.98 -12.68 -11.469 1 98.94 132 ILE A C 1
ATOM 1020 O O . ILE A 1 132 ? -7.965 -11.961 -11.641 1 98.94 132 ILE A O 1
ATOM 1024 N N . LYS A 1 133 ? -7.016 -14.016 -11.617 1 98.88 133 LYS A N 1
ATOM 1025 C CA . LYS A 1 133 ? -8.281 -14.727 -11.695 1 98.88 133 LYS A CA 1
ATOM 1026 C C . LYS A 1 133 ? -8.766 -15.148 -10.312 1 98.88 133 LYS A C 1
ATOM 1028 O O . LYS A 1 133 ? -7.98 -15.625 -9.492 1 98.88 133 LYS A O 1
ATOM 1033 N N . TYR A 1 134 ? -9.984 -14.906 -10.086 1 98.94 134 TYR A N 1
ATOM 1034 C CA . TYR A 1 134 ? -10.609 -15.234 -8.805 1 98.94 134 TYR A CA 1
ATOM 1035 C C . TYR A 1 134 ? -11.688 -16.297 -8.977 1 98.94 134 TYR A C 1
ATOM 1037 O O . TYR A 1 134 ? -12.445 -16.266 -9.953 1 98.94 134 TYR A O 1
ATOM 1045 N N . SER A 1 135 ? -11.773 -17.172 -8.023 1 98.75 135 SER A N 1
ATOM 1046 C CA . SER A 1 135 ? -12.859 -18.156 -7.988 1 98.75 135 SER A CA 1
ATOM 1047 C C . SER A 1 135 ? -13.523 -18.203 -6.617 1 98.75 135 SER A C 1
ATOM 1049 O O . SER A 1 135 ? -12.867 -18 -5.598 1 98.75 135 SER A O 1
ATOM 1051 N N . LYS A 1 136 ? -14.766 -18.406 -6.617 1 97.38 136 LYS A N 1
ATOM 1052 C CA . LYS A 1 136 ? -15.562 -18.484 -5.395 1 97.38 136 LYS A CA 1
ATOM 1053 C C . LYS A 1 136 ? -15.93 -19.938 -5.07 1 97.38 136 LYS A C 1
ATOM 1055 O O . LYS A 1 136 ? -16.516 -20.625 -5.898 1 97.38 136 LYS A O 1
ATOM 1060 N N . THR A 1 137 ? -15.469 -20.391 -4.004 1 91.5 137 THR A N 1
ATOM 1061 C CA . THR A 1 137 ? -15.844 -21.703 -3.492 1 91.5 137 THR A CA 1
ATOM 1062 C C . THR A 1 137 ? -16.344 -21.609 -2.055 1 91.5 137 THR A C 1
ATOM 1064 O O . THR A 1 137 ? -15.688 -21 -1.205 1 91.5 137 THR A O 1
ATOM 1067 N N . GLY A 1 138 ? -17.5 -22.219 -1.72 1 91.38 138 GLY A N 1
ATOM 1068 C CA . GLY A 1 138 ? -18.047 -22.141 -0.377 1 91.38 138 GLY A CA 1
ATOM 1069 C C . GLY A 1 138 ? -18.344 -20.719 0.063 1 91.38 138 GLY A C 1
ATOM 1070 O O . GLY A 1 138 ? -18.141 -20.375 1.23 1 91.38 138 GLY A O 1
ATOM 1071 N N . GLY A 1 139 ? -18.609 -19.875 -0.915 1 91.19 139 GLY A N 1
ATOM 1072 C CA . GLY A 1 139 ? -19 -18.516 -0.608 1 91.19 139 GLY A CA 1
ATOM 1073 C C . GLY A 1 139 ? -17.812 -17.578 -0.418 1 91.19 139 GLY A C 1
ATOM 1074 O O . GLY A 1 139 ? -18 -16.391 -0.129 1 91.19 139 GLY A O 1
ATOM 1075 N N . GLU A 1 140 ? -16.609 -18.094 -0.625 1 95.5 140 GLU A N 1
ATOM 1076 C CA . GLU A 1 140 ? -15.422 -17.281 -0.421 1 95.5 140 GLU A CA 1
ATOM 1077 C C . GLU A 1 140 ? -14.609 -17.156 -1.707 1 95.5 140 GLU A C 1
ATOM 1079 O O . GLU A 1 140 ? -14.375 -18.141 -2.398 1 95.5 140 GLU A O 1
ATOM 1084 N N . TRP A 1 141 ? -14.266 -15.953 -2.049 1 98.12 141 TRP A N 1
ATOM 1085 C CA . TRP A 1 141 ? -13.391 -15.703 -3.189 1 98.12 141 TRP A CA 1
ATOM 1086 C C . TRP A 1 141 ? -11.945 -16.047 -2.854 1 98.12 141 TRP A C 1
ATOM 1088 O O . TRP A 1 141 ? -11.477 -15.758 -1.749 1 98.12 141 TRP A O 1
ATOM 1098 N N . LYS A 1 142 ? -11.234 -16.656 -3.811 1 98.81 142 LYS A N 1
ATOM 1099 C CA . LYS A 1 142 ? -9.812 -16.969 -3.725 1 98.81 142 LYS A CA 1
ATOM 1100 C C . LYS A 1 142 ? -9.094 -16.609 -5.02 1 98.81 142 LYS A C 1
ATOM 1102 O O . LYS A 1 142 ? -9.711 -16.531 -6.082 1 98.81 142 LYS A O 1
ATOM 1107 N N . LEU A 1 143 ? -7.863 -16.328 -4.895 1 98.88 143 LEU A N 1
ATOM 1108 C CA . LEU A 1 143 ? -6.996 -16.188 -6.059 1 98.88 143 LEU A CA 1
ATOM 1109 C C . LEU A 1 143 ? -6.715 -17.547 -6.688 1 98.88 143 LEU A C 1
ATOM 1111 O O . LEU A 1 143 ? -6.172 -18.438 -6.027 1 98.88 143 LEU A O 1
ATOM 1115 N N . CYS A 1 144 ? -7.055 -17.719 -7.953 1 98.88 144 CYS A N 1
ATOM 1116 C CA . CYS A 1 144 ? -6.871 -19.016 -8.586 1 98.88 144 CYS A CA 1
ATOM 1117 C C . CYS A 1 144 ? -6.047 -18.891 -9.859 1 98.88 144 CYS A C 1
ATOM 1119 O O . CYS A 1 144 ? -5.848 -19.875 -10.578 1 98.88 144 CYS A O 1
ATOM 1121 N N . GLY A 1 145 ? -5.574 -17.766 -10.188 1 98.75 145 GLY A N 1
ATOM 1122 C CA . GLY A 1 145 ? -4.695 -17.516 -11.32 1 98.75 145 GLY A CA 1
ATOM 1123 C C . GLY A 1 145 ? -3.994 -16.172 -11.242 1 98.75 145 GLY A C 1
ATOM 1124 O O . GLY A 1 145 ? -4.559 -15.195 -10.742 1 98.75 145 GLY A O 1
ATOM 1125 N N . ILE A 1 146 ? -2.838 -16.125 -11.797 1 98.75 146 ILE A N 1
ATOM 1126 C CA . ILE A 1 146 ? -2.1 -14.859 -11.789 1 98.75 146 ILE A CA 1
ATOM 1127 C C . ILE A 1 146 ? -1.138 -14.812 -12.969 1 98.75 146 ILE A C 1
ATOM 1129 O O . ILE A 1 146 ? -0.469 -15.805 -13.273 1 98.75 146 ILE A O 1
ATOM 1133 N N . LYS A 1 147 ? -1.115 -13.695 -13.602 1 98.5 147 LYS A N 1
ATOM 1134 C CA . LYS A 1 147 ? -0.233 -13.422 -14.734 1 98.5 147 LYS A CA 1
ATOM 1135 C C . LYS A 1 147 ? 0.191 -11.961 -14.766 1 98.5 147 LYS A C 1
ATOM 1137 O O . LYS A 1 147 ? -0.551 -11.102 -15.25 1 98.5 147 LYS A O 1
ATOM 1142 N N . PRO A 1 148 ? 1.364 -11.625 -14.25 1 97.44 148 PRO A N 1
ATOM 1143 C CA . PRO A 1 148 ? 1.903 -10.281 -14.477 1 97.44 148 PRO A CA 1
ATOM 1144 C C . PRO A 1 148 ? 2.311 -10.047 -15.93 1 97.44 148 PRO A C 1
ATOM 1146 O O . PRO A 1 148 ? 2.834 -10.953 -16.578 1 97.44 148 PRO A O 1
ATOM 1149 N N . THR A 1 149 ? 2.029 -8.914 -16.422 1 96.88 149 THR A N 1
ATOM 1150 C CA . THR A 1 149 ? 2.402 -8.461 -17.766 1 96.88 149 THR A CA 1
ATOM 1151 C C . THR A 1 149 ? 3.146 -7.133 -17.703 1 96.88 149 THR A C 1
ATOM 1153 O O . THR A 1 149 ? 2.527 -6.074 -17.547 1 96.88 149 THR A O 1
ATOM 1156 N N . MET A 1 150 ? 4.43 -7.223 -17.875 1 95 150 MET A N 1
ATOM 1157 C CA . MET A 1 150 ? 5.266 -6.035 -17.734 1 95 150 MET A CA 1
ATOM 1158 C C . MET A 1 150 ? 5.234 -5.191 -19 1 95 150 MET A C 1
ATOM 1160 O O . MET A 1 150 ? 5.438 -5.711 -20.094 1 95 150 MET A O 1
ATOM 1164 N N . TYR A 1 151 ? 4.98 -3.918 -18.875 1 96.44 151 TYR A N 1
ATOM 1165 C CA . TYR A 1 151 ? 5.098 -2.977 -19.984 1 96.44 151 TYR A CA 1
ATOM 1166 C C . TYR A 1 151 ? 6.551 -2.566 -20.203 1 96.44 151 TYR A C 1
ATOM 1168 O O . TYR A 1 151 ? 7.043 -2.586 -21.328 1 96.44 151 TYR A O 1
ATOM 1176 N N . TRP A 1 152 ? 7.211 -2.131 -19.125 1 97.06 152 TRP A N 1
ATOM 1177 C CA . TRP A 1 152 ? 8.602 -1.707 -19.141 1 97.06 152 TRP A CA 1
ATOM 1178 C C . TRP A 1 152 ? 9.172 -1.596 -17.734 1 97.06 152 TRP A C 1
ATOM 1180 O O . TRP A 1 152 ? 8.438 -1.764 -16.75 1 97.06 152 TRP A O 1
ATOM 1190 N N . SER A 1 153 ? 10.5 -1.448 -17.578 1 96.06 153 SER A N 1
ATOM 1191 C CA . SER A 1 153 ? 11.133 -1.333 -16.266 1 96.06 153 SER A CA 1
ATOM 1192 C C . SER A 1 153 ? 12.18 -0.223 -16.25 1 96.06 153 SER A C 1
ATOM 1194 O O . SER A 1 153 ? 12.625 0.23 -17.312 1 96.06 153 SER A O 1
ATOM 1196 N N . GLU A 1 154 ? 12.344 0.262 -15.07 1 97.12 154 GLU A N 1
ATOM 1197 C CA . GLU A 1 154 ? 13.414 1.226 -14.828 1 97.12 154 GLU A CA 1
ATOM 1198 C C . GLU A 1 154 ? 14.617 0.556 -14.18 1 97.12 154 GLU A C 1
ATOM 1200 O O . GLU A 1 154 ? 14.469 -0.414 -13.43 1 97.12 154 GLU A O 1
ATOM 1205 N N . TYR A 1 155 ? 15.875 1.124 -14.477 1 96.69 155 TYR A N 1
ATOM 1206 C CA . TYR A 1 155 ? 17.141 0.653 -13.914 1 96.69 155 TYR A CA 1
ATOM 1207 C C . TYR A 1 155 ? 17.469 -0.746 -14.414 1 96.69 155 TYR A C 1
ATOM 1209 O O . TYR A 1 155 ? 17.328 -1.035 -15.602 1 96.69 155 TYR A O 1
ATOM 1217 N N . ASN A 1 156 ? 18.016 -1.628 -13.523 1 93.69 156 ASN A N 1
ATOM 1218 C CA . ASN A 1 156 ? 18.438 -2.959 -13.938 1 93.69 156 ASN A CA 1
ATOM 1219 C C . ASN A 1 156 ? 17.656 -4.051 -13.219 1 93.69 156 ASN A C 1
ATOM 1221 O O . ASN A 1 156 ? 18.172 -4.688 -12.297 1 93.69 156 ASN A O 1
ATOM 1225 N N . ILE A 1 157 ? 16.469 -4.27 -13.711 1 91.69 157 ILE A N 1
ATOM 1226 C CA . ILE A 1 157 ? 15.555 -5.188 -13.039 1 91.69 157 ILE A CA 1
ATOM 1227 C C . ILE A 1 157 ? 16.125 -6.605 -13.078 1 91.69 157 ILE A C 1
ATOM 1229 O O . ILE A 1 157 ? 15.906 -7.395 -12.156 1 91.69 157 ILE A O 1
ATOM 1233 N N . ALA A 1 158 ? 16.859 -6.977 -14.102 1 88.44 158 ALA A N 1
ATOM 1234 C CA . ALA A 1 158 ? 17.453 -8.297 -14.219 1 88.44 158 ALA A CA 1
ATOM 1235 C C . ALA A 1 158 ? 18.422 -8.57 -13.07 1 88.44 158 ALA A C 1
ATOM 1237 O O . ALA A 1 158 ? 18.578 -9.711 -12.633 1 88.44 158 ALA A O 1
ATOM 1238 N N . LYS A 1 159 ? 19.047 -7.566 -12.539 1 91.12 159 LYS A N 1
ATOM 1239 C CA . LYS A 1 159 ? 20.016 -7.703 -11.469 1 91.12 159 LYS A CA 1
ATOM 1240 C C . LYS A 1 159 ? 19.344 -7.918 -10.117 1 91.12 159 LYS A C 1
ATOM 1242 O O . LYS A 1 159 ? 19.984 -8.305 -9.141 1 91.12 159 LYS A O 1
ATOM 1247 N N . ILE A 1 160 ? 18.078 -7.559 -10.016 1 92.38 160 ILE A N 1
ATOM 1248 C CA . ILE A 1 160 ? 17.344 -7.766 -8.773 1 92.38 160 ILE A CA 1
ATOM 1249 C C . ILE A 1 160 ? 17.219 -9.258 -8.484 1 92.38 160 ILE A C 1
ATOM 1251 O O . ILE A 1 160 ? 17.438 -9.695 -7.355 1 92.38 160 ILE A O 1
ATOM 1255 N N . TRP A 1 161 ? 16.969 -10.086 -9.461 1 81.44 161 TRP A N 1
ATOM 1256 C CA . TRP A 1 161 ? 16.656 -11.492 -9.258 1 81.44 161 TRP A CA 1
ATOM 1257 C C . TRP A 1 161 ? 17.844 -12.375 -9.656 1 81.44 161 TRP A C 1
ATOM 1259 O O . TRP A 1 161 ? 17.766 -13.602 -9.594 1 81.44 161 TRP A O 1
ATOM 1269 N N . GLY A 1 162 ? 19.016 -11.852 -9.75 1 68.56 162 GLY A N 1
ATOM 1270 C CA . GLY A 1 162 ? 20.219 -12.609 -10.047 1 68.56 162 GLY A CA 1
ATOM 1271 C C . GLY A 1 162 ? 20.266 -13.125 -11.477 1 68.56 162 GLY A C 1
ATOM 1272 O O . GLY A 1 162 ? 21.062 -14.016 -11.797 1 68.56 162 GLY A O 1
ATOM 1273 N N . HIS A 1 163 ? 19.453 -12.906 -12.258 1 54.25 163 HIS A N 1
ATOM 1274 C CA . HIS A 1 163 ? 19.531 -13.484 -13.594 1 54.25 163 HIS A CA 1
ATOM 1275 C C . HIS A 1 163 ? 20.609 -12.812 -14.43 1 54.25 163 HIS A C 1
ATOM 1277 O O . HIS A 1 163 ? 20.938 -13.281 -15.523 1 54.25 163 HIS A O 1
ATOM 1283 N N . GLY A 1 164 ? 21.203 -11.75 -14.094 1 42.38 164 GLY A N 1
ATOM 1284 C CA . GLY A 1 164 ? 22.188 -11.125 -14.953 1 42.38 164 GLY A CA 1
ATOM 1285 C C . GLY A 1 164 ? 23.609 -11.625 -14.695 1 42.38 164 GLY A C 1
ATOM 1286 O O . GLY A 1 164 ? 24.578 -11.023 -15.164 1 42.38 164 GLY A O 1
ATOM 1287 N N . GLY A 1 165 ? 23.844 -12.578 -13.891 1 34.12 165 GLY A N 1
ATOM 1288 C CA . GLY A 1 165 ? 25.25 -12.914 -14.023 1 34.12 165 GLY A CA 1
ATOM 1289 C C . GLY A 1 165 ? 25.578 -13.594 -15.344 1 34.12 165 GLY A C 1
ATOM 1290 O O . GLY A 1 165 ? 24.688 -14.102 -16.031 1 34.12 165 GLY A O 1
ATOM 1291 N N . MET B 1 1 ? -24.047 -13.711 8.992 1 50.19 1 MET B N 1
ATOM 1292 C CA . MET B 1 1 ? -22.828 -13.508 8.211 1 50.19 1 MET B CA 1
ATOM 1293 C C . MET B 1 1 ? -21.891 -12.539 8.914 1 50.19 1 MET B C 1
ATOM 1295 O O . MET B 1 1 ? -22.344 -11.602 9.578 1 50.19 1 MET B O 1
ATOM 1299 N N . PRO B 1 2 ? -20.641 -13.008 9.188 1 66.38 2 PRO B N 1
ATOM 1300 C CA . PRO B 1 2 ? -19.828 -12.078 9.969 1 66.38 2 PRO B CA 1
ATOM 1301 C C . PRO B 1 2 ? -19.859 -10.648 9.414 1 66.38 2 PRO B C 1
ATOM 1303 O O . PRO B 1 2 ? -20.031 -10.461 8.211 1 66.38 2 PRO B O 1
ATOM 1306 N N . ALA B 1 3 ? -20.125 -9.727 10.227 1 78.56 3 ALA B N 1
ATOM 1307 C CA . ALA B 1 3 ? -20.188 -8.32 9.852 1 78.56 3 ALA B CA 1
ATOM 1308 C C . ALA B 1 3 ? -18.969 -7.926 9.008 1 78.56 3 ALA B C 1
ATOM 1310 O O . ALA B 1 3 ? -17.859 -8.43 9.227 1 78.56 3 ALA B O 1
ATOM 1311 N N . LYS B 1 4 ? -19.203 -7.273 7.844 1 90.38 4 LYS B N 1
ATOM 1312 C CA . LYS B 1 4 ? -18.188 -6.789 6.922 1 90.38 4 LYS B CA 1
ATOM 1313 C C . LYS B 1 4 ? -18.359 -5.297 6.645 1 90.38 4 LYS B C 1
ATOM 1315 O O . LYS B 1 4 ? -19.438 -4.742 6.859 1 90.38 4 LYS B O 1
ATOM 1320 N N . VAL B 1 5 ? -17.281 -4.688 6.301 1 96.81 5 VAL B N 1
ATOM 1321 C CA . VAL B 1 5 ? -17.359 -3.309 5.832 1 96.81 5 VAL B CA 1
ATOM 1322 C C . VAL B 1 5 ? -18.156 -3.246 4.531 1 96.81 5 VAL B C 1
ATOM 1324 O O . VAL B 1 5 ? -17.922 -4.031 3.611 1 96.81 5 VAL B O 1
ATOM 1327 N N . THR B 1 6 ? -19.125 -2.371 4.465 1 96.12 6 THR B N 1
ATOM 1328 C CA . THR B 1 6 ? -19.938 -2.238 3.256 1 96.12 6 THR B CA 1
ATOM 1329 C C . THR B 1 6 ? -19.203 -1.405 2.207 1 96.12 6 THR B C 1
ATOM 1331 O O . THR B 1 6 ? -18.344 -0.595 2.543 1 96.12 6 THR B O 1
ATOM 1334 N N . PRO B 1 7 ? -19.625 -1.606 0.906 1 96.75 7 PRO B N 1
ATOM 1335 C CA . PRO B 1 7 ? -19.031 -0.749 -0.123 1 96.75 7 PRO B CA 1
ATOM 1336 C C . PRO B 1 7 ? -19.297 0.735 0.12 1 96.75 7 PRO B C 1
ATOM 1338 O O . PRO B 1 7 ? -18.453 1.578 -0.191 1 96.75 7 PRO B O 1
ATOM 1341 N N . GLU B 1 8 ? -20.391 1.053 0.678 1 96.31 8 GLU B N 1
ATOM 1342 C CA . GLU B 1 8 ? -20.703 2.443 0.994 1 96.31 8 GLU B CA 1
ATOM 1343 C C . GLU B 1 8 ? -19.75 3 2.045 1 96.31 8 GLU B C 1
ATOM 1345 O O . GLU B 1 8 ? -19.203 4.09 1.877 1 96.31 8 GLU B O 1
ATOM 1350 N N . ASP B 1 9 ? -19.562 2.219 3.105 1 97.31 9 ASP B N 1
ATOM 1351 C CA . ASP B 1 9 ? -18.625 2.648 4.137 1 97.31 9 ASP B CA 1
ATOM 1352 C C . ASP B 1 9 ? -17.203 2.75 3.584 1 97.31 9 ASP B C 1
ATOM 1354 O O . ASP B 1 9 ? -16.5 3.713 3.865 1 97.31 9 ASP B O 1
ATOM 1358 N N . ALA B 1 10 ? -16.828 1.766 2.773 1 98.31 10 ALA B N 1
ATOM 1359 C CA . ALA B 1 10 ? -15.492 1.765 2.191 1 98.31 10 ALA B CA 1
ATOM 1360 C C . ALA B 1 10 ? -15.258 3.021 1.359 1 98.31 10 ALA B C 1
ATOM 1362 O O . ALA B 1 10 ? -14.148 3.568 1.353 1 98.31 10 ALA B O 1
ATOM 1363 N N . LEU B 1 11 ? -16.25 3.443 0.64 1 97.81 11 LEU B N 1
ATOM 1364 C CA . LEU B 1 11 ? -16.125 4.652 -0.169 1 97.81 11 LEU B CA 1
ATOM 1365 C C . LEU B 1 11 ? -15.898 5.875 0.712 1 97.81 11 LEU B C 1
ATOM 1367 O O . LEU B 1 11 ? -15.07 6.727 0.391 1 97.81 11 LEU B O 1
ATOM 1371 N N . TYR B 1 12 ? -16.578 5.957 1.835 1 97.75 12 TYR B N 1
ATOM 1372 C CA . TYR B 1 12 ? -16.391 7.066 2.766 1 97.75 12 TYR B CA 1
ATOM 1373 C C . TYR B 1 12 ? -14.992 7.027 3.369 1 97.75 12 TYR B C 1
ATOM 1375 O O . TYR B 1 12 ? -14.328 8.062 3.477 1 97.75 12 TYR B O 1
ATOM 1383 N N . LEU B 1 13 ? -14.57 5.848 3.789 1 98.75 13 LEU B N 1
ATOM 1384 C CA . LEU B 1 13 ? -13.258 5.699 4.398 1 98.75 13 LEU B CA 1
ATOM 1385 C C . LEU B 1 13 ? -12.156 6.043 3.402 1 98.75 13 LEU B C 1
ATOM 1387 O O . LEU B 1 13 ? -11.164 6.691 3.762 1 98.75 13 LEU B O 1
ATOM 1391 N N . SER B 1 14 ? -12.344 5.672 2.162 1 98.69 14 SER B N 1
ATOM 1392 C CA . SER B 1 14 ? -11.406 6.016 1.103 1 98.69 14 SER B CA 1
ATOM 1393 C C . SER B 1 14 ? -11.32 7.527 0.907 1 98.69 14 SER B C 1
ATOM 1395 O O . SER B 1 14 ? -10.242 8.07 0.667 1 98.69 14 SER B O 1
ATOM 1397 N N . ALA B 1 15 ? -12.422 8.195 0.948 1 98.56 15 ALA B N 1
ATOM 1398 C CA . ALA B 1 15 ? -12.445 9.656 0.812 1 98.56 15 ALA B CA 1
ATOM 1399 C C . ALA B 1 15 ? -11.68 10.32 1.948 1 98.56 15 ALA B C 1
ATOM 1401 O O . ALA B 1 15 ? -10.992 11.32 1.736 1 98.56 15 ALA B O 1
ATOM 1402 N N . ILE B 1 16 ? -11.773 9.781 3.145 1 98.75 16 ILE B N 1
ATOM 1403 C CA . ILE B 1 16 ? -11.031 10.312 4.281 1 98.75 16 ILE B CA 1
ATOM 1404 C C . ILE B 1 16 ? -9.531 10.117 4.055 1 98.75 16 ILE B C 1
ATOM 1406 O O . ILE B 1 16 ? -8.742 11.039 4.266 1 98.75 16 ILE B O 1
ATOM 1410 N N . ALA B 1 17 ? -9.141 8.938 3.635 1 98.75 17 ALA B N 1
ATOM 1411 C CA . ALA B 1 17 ? -7.738 8.688 3.324 1 98.75 17 ALA B CA 1
ATOM 1412 C C . ALA B 1 17 ? -7.23 9.648 2.254 1 98.75 17 ALA B C 1
ATOM 1414 O O . ALA B 1 17 ? -6.109 10.156 2.348 1 98.75 17 ALA B O 1
ATOM 1415 N N . PHE B 1 18 ? -8.086 9.852 1.218 1 98.44 18 PHE B N 1
ATOM 1416 C CA . PHE B 1 18 ? -7.738 10.797 0.164 1 98.44 18 PHE B CA 1
ATOM 1417 C C . PHE B 1 18 ? -7.496 12.188 0.742 1 98.44 18 PHE B C 1
ATOM 1419 O O . PHE B 1 18 ? -6.488 12.828 0.432 1 98.44 18 PHE B O 1
ATOM 1426 N N . ASP B 1 19 ? -8.383 12.648 1.533 1 97.38 19 ASP B N 1
ATOM 1427 C CA . ASP B 1 19 ? -8.273 13.984 2.096 1 97.38 19 ASP B CA 1
ATOM 1428 C C . ASP B 1 19 ? -7.07 14.094 3.029 1 97.38 19 ASP B C 1
ATOM 1430 O O . ASP B 1 19 ? -6.418 15.141 3.09 1 97.38 19 ASP B O 1
ATOM 1434 N N . TRP B 1 20 ? -6.785 13.07 3.807 1 97.31 20 TRP B N 1
ATOM 1435 C CA . TRP B 1 20 ? -5.57 13.047 4.613 1 97.31 20 TRP B CA 1
ATOM 1436 C C . TRP B 1 20 ? -4.332 13.258 3.744 1 97.31 20 TRP B C 1
ATOM 1438 O O . TRP B 1 20 ? -3.545 14.172 3.982 1 97.31 20 TRP B O 1
ATOM 1448 N N . ALA B 1 21 ? -4.184 12.5 2.736 1 96.69 21 ALA B N 1
ATOM 1449 C CA . ALA B 1 21 ? -3.012 12.547 1.867 1 96.69 21 ALA B CA 1
ATOM 1450 C C . ALA B 1 21 ? -2.926 13.883 1.133 1 96.69 21 ALA B C 1
ATOM 1452 O O . ALA B 1 21 ? -1.876 14.523 1.126 1 96.69 21 ALA B O 1
ATOM 1453 N N . ASP B 1 22 ? -4.043 14.266 0.549 1 95.12 22 ASP B N 1
ATOM 1454 C CA . ASP B 1 22 ? -4.023 15.43 -0.331 1 95.12 22 ASP B CA 1
ATOM 1455 C C . ASP B 1 22 ? -3.904 16.734 0.471 1 95.12 22 ASP B C 1
ATOM 1457 O O . ASP B 1 22 ? -3.365 17.719 -0.02 1 95.12 22 ASP B O 1
ATOM 1461 N N . SER B 1 23 ? -4.375 16.719 1.703 1 93.44 23 SER B N 1
ATOM 1462 C CA . SER B 1 23 ? -4.152 17.891 2.555 1 93.44 23 SER B CA 1
ATOM 1463 C C . SER B 1 23 ? -2.67 18.062 2.871 1 93.44 23 SER B C 1
ATOM 1465 O O . SER B 1 23 ? -2.191 19.188 3.012 1 93.44 23 SER B O 1
ATOM 1467 N N . PHE B 1 24 ? -1.939 16.953 2.992 1 91.06 24 PHE B N 1
ATOM 1468 C CA . PHE B 1 24 ? -0.497 16.984 3.199 1 91.06 24 PHE B CA 1
ATOM 1469 C C . PHE B 1 24 ? 0.217 17.5 1.957 1 91.06 24 PHE B C 1
ATOM 1471 O O . PHE B 1 24 ? 1.183 18.266 2.061 1 91.06 24 PHE B O 1
ATOM 1478 N N . ASP B 1 25 ? -0.304 17.203 0.836 1 93.25 25 ASP B N 1
ATOM 1479 C CA . ASP B 1 25 ? 0.426 17.375 -0.416 1 93.25 25 ASP B CA 1
ATOM 1480 C C . ASP B 1 25 ? 0.143 18.75 -1.034 1 93.25 25 ASP B C 1
ATOM 1482 O O . ASP B 1 25 ? 0.963 19.281 -1.788 1 93.25 25 ASP B O 1
ATOM 1486 N N . THR B 1 26 ? -1.132 19.203 -0.898 1 87.94 26 THR B N 1
ATOM 1487 C CA . THR B 1 26 ? -1.51 20.453 -1.548 1 87.94 26 THR B CA 1
ATOM 1488 C C . THR B 1 26 ? -0.909 21.656 -0.813 1 87.94 26 THR B C 1
ATOM 1490 O O . THR B 1 26 ? -1.194 21.875 0.366 1 87.94 26 THR B O 1
ATOM 1493 N N . LYS B 1 27 ? 0.161 22.188 -1.381 1 76.88 27 LYS B N 1
ATOM 1494 C CA . LYS B 1 27 ? 0.778 23.406 -0.864 1 76.88 27 LYS B CA 1
ATOM 1495 C C . LYS B 1 27 ? 0.402 24.609 -1.713 1 76.88 27 LYS B C 1
ATOM 1497 O O . LYS B 1 27 ? 0.502 24.578 -2.941 1 76.88 27 LYS B O 1
ATOM 1502 N N . SER B 1 28 ? -0.842 25.078 -1.756 1 57.88 28 SER B N 1
ATOM 1503 C CA . SER B 1 28 ? -1.28 26.203 -2.574 1 57.88 28 SER B CA 1
ATOM 1504 C C . SER B 1 28 ? -0.55 27.484 -2.188 1 57.88 28 SER B C 1
ATOM 1506 O O . SER B 1 28 ? 0.146 27.531 -1.172 1 57.88 28 SER B O 1
ATOM 1508 N N . ALA B 1 29 ? -0.552 28.359 -3.24 1 54.25 29 ALA B N 1
ATOM 1509 C CA . ALA B 1 29 ? -0.024 29.703 -3.01 1 54.25 29 ALA B CA 1
ATOM 1510 C C . ALA B 1 29 ? -0.513 30.266 -1.677 1 54.25 29 ALA B C 1
ATOM 1512 O O . ALA B 1 29 ? 0.177 31.062 -1.042 1 54.25 29 ALA B O 1
ATOM 1513 N N . ASN B 1 30 ? -1.686 29.812 -1.259 1 54.69 30 ASN B N 1
ATOM 1514 C CA . ASN B 1 30 ? -2.254 30.328 -0.015 1 54.69 30 ASN B CA 1
ATOM 1515 C C . ASN B 1 30 ? -1.955 29.406 1.16 1 54.69 30 ASN B C 1
ATOM 1517 O O . ASN B 1 30 ? -2.465 29.609 2.264 1 54.69 30 ASN B O 1
ATOM 1521 N N . GLY B 1 31 ? -1.146 28.422 0.958 1 64.12 31 GLY B N 1
ATOM 1522 C CA . GLY B 1 31 ? -0.783 27.484 2 1 64.12 31 GLY B CA 1
ATOM 1523 C C . GLY B 1 31 ? -1.615 26.219 1.976 1 64.12 31 GLY B C 1
ATOM 1524 O O . GLY B 1 31 ? -2.506 26.062 1.136 1 64.12 31 GLY B O 1
ATOM 1525 N N . GLN B 1 32 ? -1.291 25.203 2.689 1 68.38 32 GLN B N 1
ATOM 1526 C CA . GLN B 1 32 ? -2.002 23.922 2.795 1 68.38 32 GLN B CA 1
ATOM 1527 C C . GLN B 1 32 ? -3.34 24.109 3.506 1 68.38 32 GLN B C 1
ATOM 1529 O O . GLN B 1 32 ? -3.475 24.953 4.387 1 68.38 32 GLN B O 1
ATOM 1534 N N . ASP B 1 33 ? -4.328 23.469 2.891 1 81 33 ASP B N 1
ATOM 1535 C CA . ASP B 1 33 ? -5.68 23.516 3.441 1 81 33 ASP B CA 1
ATOM 1536 C C . ASP B 1 33 ? -5.805 22.609 4.668 1 81 33 ASP B C 1
ATOM 1538 O O . ASP B 1 33 ? -6.375 21.531 4.59 1 81 33 ASP B O 1
ATOM 1542 N N . TRP B 1 34 ? -5.34 23.078 5.762 1 89.88 34 TRP B N 1
ATOM 1543 C CA . TRP B 1 34 ? -5.348 22.297 7 1 89.88 34 TRP B CA 1
ATOM 1544 C C . TRP B 1 34 ? -6.762 22.188 7.559 1 89.88 34 TRP B C 1
ATOM 1546 O O . TRP B 1 34 ? -7.035 21.328 8.398 1 89.88 34 TRP B O 1
ATOM 1556 N N . ASP B 1 35 ? -7.641 23.047 7.086 1 90.62 35 ASP B N 1
ATOM 1557 C CA . ASP B 1 35 ? -9.039 22.922 7.492 1 90.62 35 ASP B CA 1
ATOM 1558 C C . ASP B 1 35 ? -9.672 21.656 6.926 1 90.62 35 ASP B C 1
ATOM 1560 O O . ASP B 1 35 ? -10.516 21.047 7.57 1 90.62 35 ASP B O 1
ATOM 1564 N N . ARG B 1 36 ? -9.297 21.406 5.77 1 92.81 36 ARG B N 1
ATOM 1565 C CA . ARG B 1 36 ? -9.781 20.156 5.176 1 92.81 36 ARG B CA 1
ATOM 1566 C C . ARG B 1 36 ? -9.352 18.953 6.016 1 92.81 36 ARG B C 1
ATOM 1568 O O . ARG B 1 36 ? -10.148 18.047 6.242 1 92.81 36 ARG B O 1
ATOM 1575 N N . LEU B 1 37 ? -8.094 19.031 6.43 1 95 37 LEU B N 1
ATOM 1576 C CA . LEU B 1 37 ? -7.617 17.969 7.309 1 95 37 LEU B CA 1
ATOM 1577 C C . LEU B 1 37 ? -8.422 17.922 8.602 1 95 37 LEU B C 1
ATOM 1579 O O . LEU B 1 37 ? -8.867 16.859 9.039 1 95 37 LEU B O 1
ATOM 1583 N N . ARG B 1 38 ? -8.656 19.062 9.148 1 96.06 38 ARG B N 1
ATOM 1584 C CA . ARG B 1 38 ? -9.406 19.172 10.398 1 96.06 38 ARG B CA 1
ATOM 1585 C C . ARG B 1 38 ? -10.773 18.516 10.281 1 96.06 38 ARG B C 1
ATOM 1587 O O . ARG B 1 38 ? -11.227 17.844 11.219 1 96.06 38 ARG B O 1
ATOM 1594 N N . GLN B 1 39 ? -11.367 18.578 9.18 1 96.31 39 GLN B N 1
ATOM 1595 C CA . GLN B 1 39 ? -12.734 18.125 8.984 1 96.31 39 GLN B CA 1
ATOM 1596 C C . GLN B 1 39 ? -12.836 16.609 9.047 1 96.31 39 GLN B C 1
ATOM 1598 O O . GLN B 1 39 ? -13.898 16.062 9.352 1 96.31 39 GLN B O 1
ATOM 1603 N N . ILE B 1 40 ? -11.789 15.969 8.828 1 98.12 40 ILE B N 1
ATOM 1604 C CA . ILE B 1 40 ? -11.875 14.516 8.766 1 98.12 40 ILE B CA 1
ATOM 1605 C C . ILE B 1 40 ? -11.359 13.906 10.062 1 98.12 40 ILE B C 1
ATOM 1607 O O . ILE B 1 40 ? -11.422 12.688 10.258 1 98.12 40 ILE B O 1
ATOM 1611 N N . LEU B 1 41 ? -10.891 14.672 10.992 1 98.56 41 LEU B N 1
ATOM 1612 C CA . LEU B 1 41 ? -10.266 14.156 12.203 1 98.56 41 LEU B CA 1
ATOM 1613 C C . LEU B 1 41 ? -11.289 14.016 13.328 1 98.56 41 LEU B C 1
ATOM 1615 O O . LEU B 1 41 ? -12.156 14.883 13.492 1 98.56 41 LEU B O 1
ATOM 1619 N N . ALA B 1 42 ? -11.211 12.938 14.047 1 98.62 42 ALA B N 1
ATOM 1620 C CA . ALA B 1 42 ? -11.852 12.875 15.359 1 98.62 42 ALA B CA 1
ATOM 1621 C C . ALA B 1 42 ? -11.188 13.828 16.344 1 98.62 42 ALA B C 1
ATOM 1623 O O . ALA B 1 42 ? -10.031 14.219 16.156 1 98.62 42 ALA B O 1
ATOM 1624 N N . PRO B 1 43 ? -11.844 14.164 17.406 1 97.94 43 PRO B N 1
ATOM 1625 C CA . PRO B 1 43 ? -11.266 15.109 18.359 1 97.94 43 PRO B CA 1
ATOM 1626 C C . PRO B 1 43 ? -10.008 14.555 19.031 1 97.94 43 PRO B C 1
ATOM 1628 O O . PRO B 1 43 ? -9.102 15.32 19.375 1 97.94 43 PRO B O 1
ATOM 1631 N N . ILE B 1 44 ? -10.023 13.266 19.312 1 98.38 44 ILE B N 1
ATOM 1632 C CA . ILE B 1 44 ? -8.883 12.586 19.922 1 98.38 44 ILE B CA 1
ATOM 1633 C C . ILE B 1 44 ? -8.406 11.469 19 1 98.38 44 ILE B C 1
ATOM 1635 O O . ILE B 1 44 ? -9.219 10.719 18.453 1 98.38 44 ILE B O 1
ATOM 1639 N N . LEU B 1 45 ? -7.125 11.43 18.797 1 98.56 45 LEU B N 1
ATOM 1640 C CA . LEU B 1 45 ? -6.52 10.461 17.891 1 98.56 45 LEU B CA 1
ATOM 1641 C C . LEU B 1 45 ? -5.469 9.617 18.609 1 98.56 45 LEU B C 1
ATOM 1643 O O . LEU B 1 45 ? -4.758 10.125 19.484 1 98.56 45 LEU B O 1
ATOM 1647 N N . ASN B 1 46 ? -5.371 8.367 18.219 1 98.75 46 ASN B N 1
ATOM 1648 C CA . ASN B 1 46 ? -4.188 7.551 18.469 1 98.75 46 ASN B CA 1
ATOM 1649 C C . ASN B 1 46 ? -3.154 7.699 17.359 1 98.75 46 ASN B C 1
ATOM 1651 O O . ASN B 1 46 ? -3.385 7.266 16.234 1 98.75 46 ASN B O 1
ATOM 1655 N N . VAL B 1 47 ? -1.991 8.352 17.641 1 98.5 47 VAL B N 1
ATOM 1656 C CA . VAL B 1 47 ? -1.008 8.711 16.625 1 98.5 47 VAL B CA 1
ATOM 1657 C C . VAL B 1 47 ? 0.319 8.016 16.922 1 98.5 47 VAL B C 1
ATOM 1659 O O . VAL B 1 47 ? 0.805 8.047 18.062 1 98.5 47 VAL B O 1
ATOM 1662 N N . ASP B 1 48 ? 0.865 7.34 15.969 1 98.06 48 ASP B N 1
ATOM 1663 C CA . ASP B 1 48 ? 2.189 6.73 16.078 1 98.06 48 ASP B CA 1
ATOM 1664 C C . ASP B 1 48 ? 3.043 7.062 14.852 1 98.06 48 ASP B C 1
ATOM 1666 O O . ASP B 1 48 ? 3.037 6.32 13.867 1 98.06 48 ASP B O 1
ATOM 1670 N N . TYR B 1 49 ? 3.812 8.125 14.859 1 94.12 49 TYR B N 1
ATOM 1671 C CA . TYR B 1 49 ? 4.77 8.508 13.828 1 94.12 49 TYR B CA 1
ATOM 1672 C C . TYR B 1 49 ? 6.199 8.219 14.281 1 94.12 49 TYR B C 1
ATOM 1674 O O . TYR B 1 49 ? 7.141 8.875 13.836 1 94.12 49 TYR B O 1
ATOM 1682 N N . SER B 1 50 ? 6.355 7.27 15.164 1 90.5 50 SER B N 1
ATOM 1683 C CA . SER B 1 50 ? 7.668 6.984 15.742 1 90.5 50 SER B CA 1
ATOM 1684 C C . SER B 1 50 ? 8.656 6.551 14.664 1 90.5 50 SER B C 1
ATOM 1686 O O . SER B 1 50 ? 9.867 6.738 14.82 1 90.5 50 SER B O 1
ATOM 1688 N N . PHE B 1 51 ? 8.273 6.066 13.609 1 82.44 51 PHE B N 1
ATOM 1689 C CA . PHE B 1 51 ? 9.164 5.602 12.555 1 82.44 51 PHE B CA 1
ATOM 1690 C C . PHE B 1 51 ? 9.984 6.758 11.992 1 82.44 51 PHE B C 1
ATOM 1692 O O . PHE B 1 51 ? 11.062 6.547 11.422 1 82.44 51 PHE B O 1
ATOM 1699 N N . LEU B 1 52 ? 9.461 8.039 12.094 1 80.12 52 LEU B N 1
ATOM 1700 C CA . LEU B 1 52 ? 10.148 9.25 11.648 1 80.12 52 LEU B CA 1
ATOM 1701 C C . LEU B 1 52 ? 10.617 10.078 12.836 1 80.12 52 LEU B C 1
ATOM 1703 O O . LEU B 1 52 ? 10.734 11.297 12.734 1 80.12 52 LEU B O 1
ATOM 1707 N N . SER B 1 53 ? 10.75 9.453 13.945 1 80.56 53 SER B N 1
ATOM 1708 C CA . SER B 1 53 ? 11.078 10.156 15.18 1 80.56 53 SER B CA 1
ATOM 1709 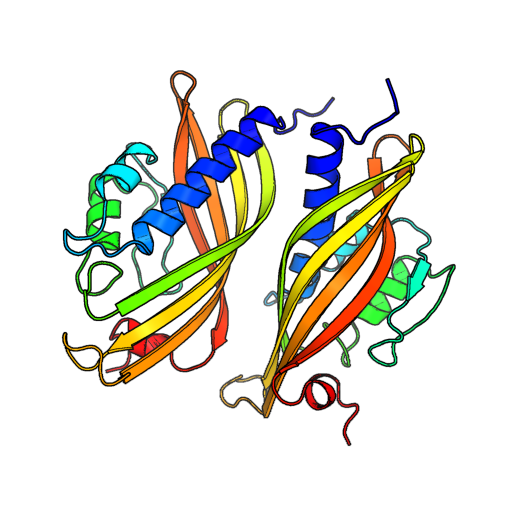C C . SER B 1 53 ? 10.023 11.203 15.516 1 80.56 53 SER B C 1
ATOM 1711 O O . SER B 1 53 ? 10.336 12.258 16.078 1 80.56 53 SER B O 1
ATOM 1713 N N . GLY B 1 54 ? 8.789 11 15.055 1 87.62 54 GLY B N 1
ATOM 1714 C CA . GLY B 1 54 ? 7.66 11.859 15.367 1 87.62 54 GLY B CA 1
ATOM 1715 C C . GLY B 1 54 ? 6.93 11.461 16.641 1 87.62 54 GLY B C 1
ATOM 1716 O O . GLY B 1 54 ? 7.438 10.656 17.422 1 87.62 54 GLY B O 1
ATOM 1717 N N . PRO B 1 55 ? 5.801 12.133 16.812 1 91.31 55 PRO B N 1
ATOM 1718 C CA . PRO B 1 55 ? 5.066 11.906 18.047 1 91.31 55 PRO B CA 1
ATOM 1719 C C . PRO B 1 55 ? 4.438 10.516 18.125 1 91.31 55 PRO B C 1
ATOM 1721 O O . PRO B 1 55 ? 4.039 9.961 17.094 1 91.31 55 PRO B O 1
ATOM 1724 N N . ARG B 1 56 ? 4.418 9.977 19.297 1 96.19 56 ARG B N 1
ATOM 1725 C CA . ARG B 1 56 ? 3.605 8.828 19.688 1 96.19 56 ARG B CA 1
ATOM 1726 C C . ARG B 1 56 ? 2.723 9.18 20.891 1 96.19 56 ARG B C 1
ATOM 1728 O O . ARG B 1 56 ? 3.225 9.461 21.969 1 96.19 56 ARG B O 1
ATOM 1735 N N . ASP B 1 57 ? 1.454 9.211 20.609 1 97.62 57 ASP B N 1
ATOM 1736 C CA . ASP B 1 57 ? 0.475 9.664 21.594 1 97.62 57 ASP B CA 1
ATOM 1737 C C . ASP B 1 57 ? -0.87 8.977 21.391 1 97.62 57 ASP B C 1
ATOM 1739 O O . ASP B 1 57 ? -1.484 9.102 20.328 1 97.62 57 ASP B O 1
ATOM 1743 N N . GLU B 1 58 ? -1.323 8.25 22.375 1 97.81 58 GLU B N 1
ATOM 1744 C CA . GLU B 1 58 ? -2.549 7.465 22.25 1 97.81 58 GLU B CA 1
ATOM 1745 C C . GLU B 1 58 ? -3.785 8.352 22.375 1 97.81 58 GLU B C 1
ATOM 1747 O O . GLU B 1 58 ? -4.902 7.914 22.094 1 97.81 58 GLU B O 1
ATOM 1752 N N . SER B 1 59 ? -3.527 9.562 22.812 1 98.31 59 SER B N 1
ATOM 1753 C CA . SER B 1 59 ? -4.637 10.492 23.016 1 98.31 59 SER B CA 1
ATOM 1754 C C . SER B 1 59 ? -4.262 11.898 22.578 1 98.31 59 SER B C 1
ATOM 1756 O O . SER B 1 59 ? -4.414 12.859 23.344 1 98.31 59 SER B O 1
ATOM 1758 N N . MET B 1 60 ? -3.877 12.055 21.406 1 98.38 60 MET B N 1
ATOM 1759 C CA . MET B 1 60 ? -3.512 13.352 20.828 1 98.38 60 MET B CA 1
ATOM 1760 C C . MET B 1 60 ? -4.754 14.109 20.375 1 98.38 60 MET B C 1
ATOM 1762 O O . MET B 1 60 ? -5.648 13.539 19.766 1 98.38 60 MET B O 1
ATOM 1766 N N . THR B 1 61 ? -4.836 15.375 20.672 1 98.69 61 THR B N 1
ATOM 1767 C CA . THR B 1 61 ? -5.957 16.156 20.172 1 98.69 61 THR B CA 1
ATOM 1768 C C . THR B 1 61 ? -5.812 16.406 18.672 1 98.69 61 THR B C 1
ATOM 1770 O O . THR B 1 61 ? -4.699 16.422 18.141 1 98.69 61 THR B O 1
ATOM 1773 N N . ALA B 1 62 ? -6.934 16.625 18.016 1 98.19 62 ALA B N 1
ATOM 1774 C CA . ALA B 1 62 ? -6.918 16.969 16.594 1 98.19 62 ALA B CA 1
ATOM 1775 C C . ALA B 1 62 ? -6.047 18.188 16.328 1 98.19 62 ALA B C 1
ATOM 1777 O O . ALA B 1 62 ? -5.273 18.234 15.375 1 98.19 62 ALA B O 1
ATOM 1778 N N . GLU B 1 63 ? -6.16 19.141 17.156 1 97.69 63 GLU B N 1
ATOM 1779 C CA . GLU B 1 63 ? -5.398 20.375 16.969 1 97.69 63 GLU B CA 1
ATOM 1780 C C . GLU B 1 63 ? -3.902 20.141 17.125 1 97.69 63 GLU B C 1
ATOM 1782 O O . GLU B 1 63 ? -3.094 20.719 16.391 1 97.69 63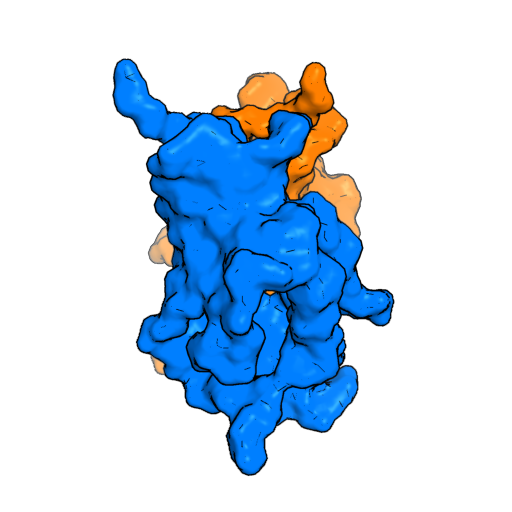 GLU B O 1
ATOM 1787 N N . ASP B 1 64 ? -3.531 19.25 18.062 1 97.5 64 ASP B N 1
ATOM 1788 C CA . ASP B 1 64 ? -2.119 18.906 18.219 1 97.5 64 ASP B CA 1
ATOM 1789 C C . ASP B 1 64 ? -1.6 18.156 17 1 97.5 64 ASP B C 1
ATOM 1791 O O . ASP B 1 64 ? -0.458 18.359 16.578 1 97.5 64 ASP B O 1
ATOM 1795 N N . PHE B 1 65 ? -2.383 17.344 16.453 1 97.44 65 PHE B N 1
ATOM 1796 C CA . PHE B 1 65 ? -1.995 16.609 15.25 1 97.44 65 PHE B CA 1
ATOM 1797 C C . PHE B 1 65 ? -1.791 17.562 14.078 1 97.44 65 PHE B C 1
ATOM 1799 O O . PHE B 1 65 ? -0.814 17.438 13.336 1 97.44 65 PHE B O 1
ATOM 1806 N N . ILE B 1 66 ? -2.711 18.5 13.914 1 95.56 66 ILE B N 1
ATOM 1807 C CA . ILE B 1 66 ? -2.602 19.484 12.844 1 95.56 66 ILE B CA 1
ATOM 1808 C C . ILE B 1 66 ? -1.346 20.328 13.047 1 95.56 66 ILE B C 1
ATOM 1810 O O . ILE B 1 66 ? -0.625 20.609 12.094 1 95.56 66 ILE B O 1
ATOM 1814 N N . ALA B 1 67 ? -1.089 20.688 14.305 1 94 67 ALA B N 1
ATOM 1815 C CA . ALA B 1 67 ? 0.11 21.453 14.609 1 94 67 ALA B CA 1
ATOM 1816 C C . ALA B 1 67 ? 1.373 20.688 14.25 1 94 67 ALA B C 1
ATOM 1818 O O . ALA B 1 67 ? 2.324 21.25 13.711 1 94 67 ALA B O 1
ATOM 1819 N N . PHE B 1 68 ? 1.369 19.484 14.562 1 92.88 68 PHE B N 1
ATOM 1820 C CA . PHE B 1 68 ? 2.482 18.609 14.195 1 92.88 68 PHE B CA 1
ATOM 1821 C C . PHE B 1 68 ? 2.641 18.531 12.68 1 92.88 68 PHE B C 1
ATOM 1823 O O . PHE B 1 68 ? 3.717 18.812 12.148 1 92.88 68 PHE B O 1
ATOM 1830 N N . ALA B 1 69 ? 1.561 18.219 11.945 1 91.31 69 ALA B N 1
ATOM 1831 C CA . ALA B 1 69 ? 1.59 18 10.5 1 91.31 69 ALA B CA 1
ATOM 1832 C C . ALA B 1 69 ? 1.969 19.281 9.766 1 91.31 69 ALA B C 1
ATOM 1834 O O . ALA B 1 69 ? 2.678 19.234 8.758 1 91.31 69 ALA B O 1
ATOM 1835 N N . SER B 1 70 ? 1.562 20.406 10.281 1 89.94 70 SER B N 1
ATOM 1836 C CA . SER B 1 70 ? 1.742 21.688 9.602 1 89.94 70 SER B CA 1
ATOM 1837 C C . SER B 1 70 ? 3.045 22.359 10.023 1 89.94 70 SER B C 1
ATOM 1839 O O . SER B 1 70 ? 3.355 23.469 9.562 1 89.94 70 SER B O 1
ATOM 1841 N N . GLY B 1 71 ? 3.758 21.75 10.898 1 88.12 71 GLY B N 1
ATOM 1842 C CA . GLY B 1 71 ? 4.988 22.344 11.391 1 88.12 71 GLY B CA 1
ATOM 1843 C C . GLY B 1 71 ? 6.031 22.531 10.305 1 88.12 71 GLY B C 1
ATOM 1844 O O . GLY B 1 71 ? 6.031 21.812 9.305 1 88.12 71 GLY B O 1
ATOM 1845 N N . GLU B 1 72 ? 6.957 23.453 10.477 1 83.75 72 GLU B N 1
ATOM 1846 C CA . GLU B 1 72 ? 7.996 23.797 9.508 1 83.75 72 GLU B CA 1
ATOM 1847 C C . GLU B 1 72 ? 8.977 22.641 9.32 1 83.75 72 GLU B C 1
ATOM 1849 O O . GLU B 1 72 ? 9.594 22.516 8.266 1 83.75 72 GLU B O 1
ATOM 1854 N N . ASN B 1 73 ? 9.086 21.781 10.266 1 80.38 73 ASN B N 1
ATOM 1855 C CA . ASN B 1 73 ? 9.984 20.641 10.18 1 80.38 73 ASN B CA 1
ATOM 1856 C C . ASN B 1 73 ? 9.281 19.422 9.594 1 80.38 73 ASN B C 1
ATOM 1858 O O . ASN B 1 73 ? 9.844 18.328 9.57 1 80.38 73 ASN B O 1
ATOM 1862 N N . MET B 1 74 ? 8.055 19.656 9.234 1 83.88 74 MET B N 1
ATOM 1863 C CA . MET B 1 74 ? 7.281 18.594 8.586 1 83.88 74 MET B CA 1
ATOM 1864 C C . MET B 1 74 ? 6.672 19.094 7.277 1 83.88 74 MET B C 1
ATOM 1866 O O . MET B 1 74 ? 7.391 19.562 6.395 1 83.88 74 MET B O 1
ATOM 1870 N N . LEU B 1 75 ? 5.355 18.906 7.094 1 84.25 75 LEU B N 1
ATOM 1871 C CA . LEU B 1 75 ? 4.73 19.141 5.793 1 84.25 75 LEU B CA 1
ATOM 1872 C C . LEU B 1 75 ? 4.348 20.609 5.633 1 84.25 75 LEU B C 1
ATOM 1874 O O . LEU B 1 75 ? 3.939 21.031 4.547 1 84.25 75 LEU B O 1
ATOM 1878 N N . GLY B 1 76 ? 4.602 21.406 6.648 1 85.69 76 GLY B N 1
ATOM 1879 C CA . GLY B 1 76 ? 4.344 22.828 6.551 1 85.69 76 GLY B CA 1
ATOM 1880 C C . GLY B 1 76 ? 5.465 23.594 5.871 1 85.69 76 GLY B C 1
ATOM 1881 O O . GLY B 1 76 ? 5.305 24.766 5.523 1 85.69 76 GLY B O 1
ATOM 1882 N N . SER B 1 77 ? 6.57 22.969 5.73 1 86.44 77 SER B N 1
ATOM 1883 C CA . SER B 1 77 ? 7.688 23.625 5.066 1 86.44 77 SER B CA 1
ATOM 1884 C C . SER B 1 77 ? 7.379 23.906 3.6 1 86.44 77 SER B C 1
ATOM 1886 O O . SER B 1 77 ? 7.012 22.984 2.855 1 86.44 77 SER B O 1
ATOM 1888 N N . SER B 1 78 ? 7.602 25.094 3.17 1 88.06 78 SER B N 1
ATOM 1889 C CA . SER B 1 78 ? 7.387 25.469 1.773 1 88.06 78 SER B CA 1
ATOM 1890 C C . SER B 1 78 ? 8.508 24.938 0.887 1 88.06 78 SER B C 1
ATOM 1892 O O . SER B 1 78 ? 8.398 24.938 -0.34 1 88.06 78 SER B O 1
ATOM 1894 N N . LEU B 1 79 ? 9.531 24.406 1.492 1 91 79 LEU B N 1
ATOM 1895 C CA . LEU B 1 79 ? 10.688 23.953 0.733 1 91 79 LEU B CA 1
ATOM 1896 C C . LEU B 1 79 ? 10.539 22.484 0.339 1 91 79 LEU B C 1
ATOM 1898 O O . LEU B 1 79 ? 11.375 21.953 -0.394 1 91 79 LEU B O 1
ATOM 1902 N N . ILE B 1 80 ? 9.516 21.875 0.875 1 92.19 80 ILE B N 1
ATOM 1903 C CA . ILE B 1 80 ? 9.359 20.453 0.641 1 92.19 80 ILE B CA 1
ATOM 1904 C C . ILE B 1 80 ? 8.094 20.203 -0.182 1 92.19 80 ILE B C 1
ATOM 1906 O O . ILE B 1 80 ? 7 20.594 0.217 1 92.19 80 ILE B O 1
ATOM 1910 N N . ASP B 1 81 ? 8.234 19.625 -1.357 1 93.56 81 ASP B N 1
ATOM 1911 C CA . ASP B 1 81 ? 7.109 19.094 -2.131 1 93.56 81 ASP B CA 1
ATOM 1912 C C . ASP B 1 81 ? 6.914 17.609 -1.8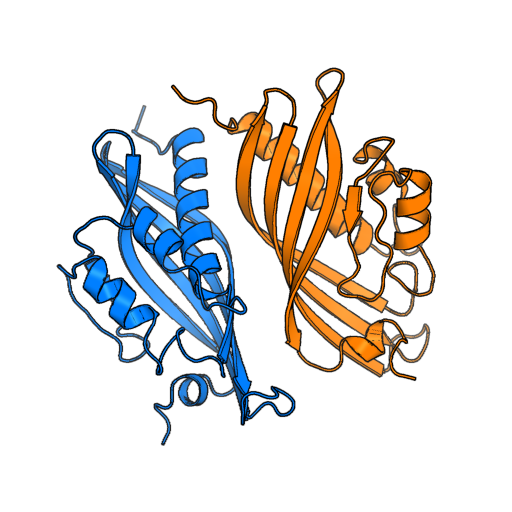83 1 93.56 81 ASP B C 1
ATOM 1914 O O . ASP B 1 81 ? 7.887 16.859 -1.764 1 93.56 81 ASP B O 1
ATOM 1918 N N . THR B 1 82 ? 5.652 17.281 -1.786 1 94.81 82 THR B N 1
ATOM 1919 C CA . THR B 1 82 ? 5.363 15.898 -1.461 1 94.81 82 THR B CA 1
ATOM 1920 C C . THR B 1 82 ? 4.215 15.367 -2.312 1 94.81 82 THR B C 1
ATOM 1922 O O . THR B 1 82 ? 3.434 16.141 -2.863 1 94.81 82 THR B O 1
ATOM 1925 N N . GLN B 1 83 ? 4.125 14.062 -2.463 1 96.62 83 GLN B N 1
ATOM 1926 C CA . GLN B 1 83 ? 2.941 13.328 -2.887 1 96.62 83 GLN B CA 1
ATOM 1927 C C . GLN B 1 83 ? 2.805 12.016 -2.113 1 96.62 83 GLN B C 1
ATOM 1929 O O . GLN B 1 83 ? 3.73 11.203 -2.09 1 96.62 83 GLN B O 1
ATOM 1934 N N . HIS B 1 84 ? 1.728 11.875 -1.395 1 97.69 84 HIS B N 1
ATOM 1935 C CA . HIS B 1 84 ? 1.343 10.625 -0.756 1 97.69 84 HIS B CA 1
ATOM 1936 C C . HIS B 1 84 ? 0.357 9.844 -1.621 1 97.69 84 HIS B C 1
ATOM 1938 O O . HIS B 1 84 ? -0.857 9.945 -1.433 1 97.69 84 HIS B O 1
ATOM 1944 N N . LEU B 1 85 ? 0.943 9.047 -2.562 1 98.5 85 LEU B N 1
ATOM 1945 C CA . LEU B 1 85 ? 0.162 8.266 -3.518 1 98.5 85 LEU B CA 1
ATOM 1946 C C . LEU B 1 85 ? -0.41 7.016 -2.857 1 98.5 85 LEU B C 1
ATOM 1948 O O . LEU B 1 85 ? 0.342 6.152 -2.404 1 98.5 85 LEU B O 1
ATOM 1952 N N . ILE B 1 86 ? -1.697 7.012 -2.805 1 98.75 86 ILE B N 1
ATOM 1953 C CA . ILE B 1 86 ? -2.375 5.891 -2.162 1 98.75 86 ILE B CA 1
ATOM 1954 C C . ILE B 1 86 ? -2.709 4.824 -3.205 1 98.75 86 ILE B C 1
ATOM 1956 O O . ILE B 1 86 ? -3.299 5.129 -4.242 1 98.75 86 ILE B O 1
ATOM 1960 N N . GLY B 1 87 ? -2.264 3.58 -2.926 1 98.44 87 GLY B N 1
ATOM 1961 C CA . GLY B 1 87 ? -2.627 2.43 -3.738 1 98.44 87 GLY B CA 1
ATOM 1962 C C . GLY B 1 87 ? -3.826 1.673 -3.201 1 98.44 87 GLY B C 1
ATOM 1963 O O . GLY B 1 87 ? -4.824 2.281 -2.803 1 98.44 87 GLY B O 1
ATOM 1964 N N . ALA B 1 88 ? -3.691 0.349 -3.207 1 98.38 88 ALA B N 1
ATOM 1965 C CA . ALA B 1 88 ? -4.785 -0.49 -2.723 1 98.38 88 ALA B CA 1
ATOM 1966 C C . ALA B 1 88 ? -4.965 -0.341 -1.216 1 98.38 88 ALA B C 1
ATOM 1968 O O . ALA B 1 88 ? -4.008 -0.042 -0.496 1 98.38 88 ALA B O 1
ATOM 1969 N N . SER B 1 89 ? -6.188 -0.542 -0.815 1 98.69 89 SER B N 1
ATOM 1970 C CA . SER B 1 89 ? -6.574 -0.512 0.592 1 98.69 89 SER B CA 1
ATOM 1971 C C . SER B 1 89 ? -7.305 -1.788 0.991 1 98.69 89 SER B C 1
ATOM 1973 O O . SER B 1 89 ? -7.977 -2.412 0.164 1 98.69 89 SER B O 1
ATOM 1975 N N . LYS B 1 90 ? -7.176 -2.135 2.217 1 98.44 90 LYS B N 1
ATOM 1976 C CA . LYS B 1 90 ? -7.969 -3.178 2.861 1 98.44 90 LYS B CA 1
ATOM 1977 C C . LYS B 1 90 ? -8.602 -2.668 4.152 1 98.44 90 LYS B C 1
ATOM 1979 O O . LYS B 1 90 ? -7.953 -1.962 4.93 1 98.44 90 LYS B O 1
ATOM 1984 N N . TYR B 1 91 ? -9.875 -2.994 4.289 1 98.62 91 TYR B N 1
ATOM 1985 C CA . TYR B 1 91 ? -10.625 -2.562 5.461 1 98.62 91 TYR B CA 1
ATOM 1986 C C . TYR B 1 91 ? -11.031 -3.754 6.316 1 98.62 91 TYR B C 1
ATOM 1988 O O . TYR B 1 91 ? -11.578 -4.734 5.809 1 98.62 91 TYR B O 1
ATOM 1996 N N . ASN B 1 92 ? -10.727 -3.67 7.582 1 97.44 92 ASN B N 1
ATOM 1997 C CA . ASN B 1 92 ? -11.117 -4.684 8.555 1 97.44 92 ASN B CA 1
ATOM 1998 C C . ASN B 1 92 ? -12.172 -4.156 9.523 1 97.44 92 ASN B C 1
ATOM 2000 O O . ASN B 1 92 ? -11.938 -3.16 10.211 1 97.44 92 ASN B O 1
ATOM 2004 N N . TRP B 1 93 ? -13.281 -4.82 9.57 1 97.5 93 TRP B N 1
ATOM 2005 C CA . TRP B 1 93 ? -14.359 -4.48 10.492 1 97.5 93 TRP B CA 1
ATOM 2006 C C . TRP B 1 93 ? -13.984 -4.828 11.93 1 97.5 93 TRP B C 1
ATOM 2008 O O . TRP B 1 93 ? -13.555 -5.949 12.211 1 97.5 93 TRP B O 1
ATOM 2018 N N . ILE B 1 94 ? -14.055 -3.826 12.773 1 97.94 94 ILE B N 1
ATOM 2019 C CA . ILE B 1 94 ? -13.836 -4.066 14.195 1 97.94 94 ILE B CA 1
ATOM 2020 C C . ILE B 1 94 ? -15.172 -4.062 14.93 1 97.94 94 ILE B C 1
ATOM 2022 O O . ILE B 1 94 ? -15.445 -4.945 15.75 1 97.94 94 ILE B O 1
ATOM 2026 N N . SER B 1 95 ? -15.984 -3.068 14.672 1 97.12 95 SER B N 1
ATOM 2027 C CA . SER B 1 95 ? -17.344 -2.924 15.195 1 97.12 95 SER B CA 1
ATOM 2028 C C . SER B 1 95 ? -18.203 -2.086 14.266 1 97.12 95 SER B C 1
ATOM 2030 O O . SER B 1 95 ? -17.766 -1.673 13.195 1 97.12 95 SER B O 1
ATOM 2032 N N . GLU B 1 96 ? -19.391 -1.918 14.641 1 95.31 96 GLU B N 1
ATOM 2033 C CA . GLU B 1 96 ? -20.312 -1.112 13.844 1 95.31 96 GLU B CA 1
ATOM 2034 C C . GLU B 1 96 ? -19.781 0.309 13.656 1 95.31 96 GLU B C 1
ATOM 2036 O O . GLU B 1 96 ? -20.188 1.013 12.734 1 95.31 96 GLU B O 1
ATOM 2041 N N . THR B 1 97 ? -18.922 0.728 14.586 1 97.38 97 THR B N 1
ATOM 2042 C CA . THR B 1 97 ? -18.516 2.129 14.547 1 97.38 97 THR B CA 1
ATOM 2043 C C . THR B 1 97 ? -17 2.25 14.453 1 97.38 97 THR B C 1
ATOM 2045 O O . THR B 1 97 ? -16.438 3.344 14.594 1 97.38 97 THR B O 1
ATOM 2048 N N . VAL B 1 98 ? -16.297 1.152 14.281 1 98.5 98 VAL B N 1
ATOM 2049 C CA . VAL B 1 98 ? -14.852 1.221 14.195 1 98.5 98 VAL B CA 1
ATOM 2050 C C . VAL B 1 98 ? -14.359 0.316 13.062 1 98.5 98 VAL B C 1
ATOM 2052 O O . VAL B 1 98 ? -14.734 -0.856 12.992 1 98.5 98 VAL B O 1
ATOM 2055 N N . VAL B 1 99 ? -13.586 0.879 12.141 1 98.69 99 VAL B N 1
ATOM 2056 C CA . VAL B 1 99 ? -12.953 0.152 11.047 1 98.69 99 VAL B CA 1
ATOM 2057 C C . VAL B 1 99 ? -11.453 0.438 11.039 1 98.69 99 VAL B C 1
ATOM 2059 O O . VAL B 1 99 ? -11.031 1.577 11.25 1 98.69 99 VAL B O 1
ATOM 2062 N N . GLN B 1 100 ? -10.641 -0.616 10.844 1 98.81 100 GLN B N 1
ATOM 2063 C CA . GLN B 1 100 ? -9.211 -0.469 10.617 1 98.81 100 GLN B CA 1
ATOM 2064 C C . GLN B 1 100 ? -8.883 -0.54 9.125 1 98.81 100 GLN B C 1
ATOM 2066 O O . GLN B 1 100 ? -9.156 -1.549 8.469 1 98.81 100 GLN B O 1
ATOM 2071 N N . GLY B 1 101 ? -8.352 0.57 8.648 1 98.75 101 GLY B N 1
ATOM 2072 C CA . GLY B 1 101 ? -7.871 0.565 7.273 1 98.75 101 GLY B CA 1
ATOM 2073 C C . GLY B 1 101 ? -6.371 0.343 7.172 1 98.75 101 GLY B C 1
ATOM 2074 O O . GLY B 1 101 ? -5.613 0.794 8.031 1 98.75 101 GLY B O 1
ATOM 2075 N N . ALA B 1 102 ? -5.953 -0.42 6.164 1 98.62 102 ALA B N 1
ATOM 2076 C CA . ALA B 1 102 ? -4.57 -0.513 5.703 1 98.62 102 ALA B CA 1
ATOM 2077 C C . ALA B 1 102 ? -4.434 -0.001 4.273 1 98.62 102 ALA B C 1
ATOM 2079 O O . ALA B 1 102 ? -5.117 -0.483 3.367 1 98.62 102 ALA B O 1
ATOM 2080 N N . HIS B 1 103 ? -3.643 1.033 4.082 1 98.81 103 HIS B N 1
ATOM 2081 C CA . HIS B 1 103 ? -3.5 1.695 2.789 1 98.81 103 HIS B CA 1
ATOM 2082 C C . HIS B 1 103 ? -2.059 1.628 2.293 1 98.81 103 HIS B C 1
ATOM 2084 O O . HIS B 1 103 ? -1.135 2.039 2.998 1 98.81 103 HIS B O 1
ATOM 2090 N N .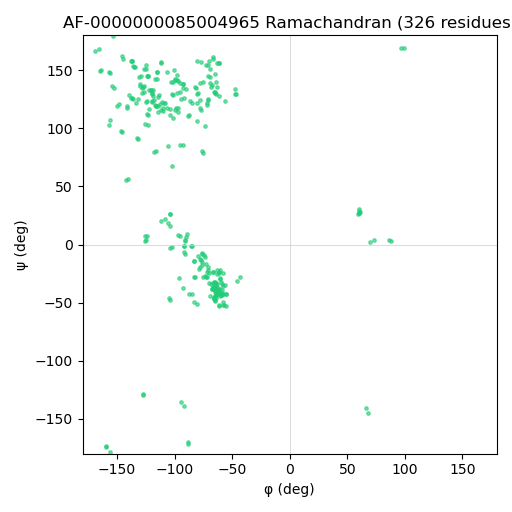 GLN B 1 104 ? -1.841 1.083 1.114 1 98.69 104 GLN B N 1
ATOM 2091 C CA . GLN B 1 104 ? -0.532 1.234 0.487 1 98.69 104 GLN B CA 1
ATOM 2092 C C . GLN B 1 104 ? -0.235 2.699 0.179 1 98.69 104 GLN B C 1
ATOM 2094 O O . GLN B 1 104 ? -1.115 3.436 -0.273 1 98.69 104 GLN B O 1
ATOM 2099 N N . VAL B 1 105 ? 1.004 3.102 0.497 1 98.56 105 VAL B N 1
ATOM 2100 C CA . VAL B 1 105 ? 1.36 4.484 0.195 1 98.56 105 VAL B CA 1
ATOM 2101 C C . VAL B 1 105 ? 2.791 4.543 -0.334 1 98.56 105 VAL B C 1
ATOM 2103 O O . VAL B 1 105 ? 3.689 3.9 0.213 1 98.56 105 VAL B O 1
ATOM 2106 N N . ARG B 1 106 ? 3.018 5.148 -1.399 1 98.56 106 ARG B N 1
ATOM 2107 C CA . ARG B 1 106 ? 4.309 5.723 -1.77 1 98.56 106 ARG B CA 1
ATOM 2108 C C . ARG B 1 106 ? 4.34 7.223 -1.497 1 98.56 106 ARG B C 1
ATOM 2110 O O . ARG B 1 106 ? 3.555 7.98 -2.072 1 98.56 106 ARG B O 1
ATOM 2117 N N . ALA B 1 107 ? 5.164 7.633 -0.619 1 97.5 107 ALA B N 1
ATOM 2118 C CA . ALA B 1 107 ? 5.32 9.055 -0.317 1 97.5 107 ALA B CA 1
ATOM 2119 C C . ALA B 1 107 ? 6.598 9.609 -0.945 1 97.5 107 ALA B C 1
ATOM 2121 O O . ALA B 1 107 ? 7.703 9.25 -0.54 1 97.5 107 ALA B O 1
ATOM 2122 N N . ALA B 1 108 ? 6.461 10.445 -1.903 1 97.75 108 ALA B N 1
ATOM 2123 C CA . ALA B 1 108 ? 7.586 11.094 -2.568 1 97.75 108 ALA B CA 1
ATOM 2124 C C . ALA B 1 108 ? 7.824 12.492 -1.998 1 97.75 108 ALA B C 1
ATOM 2126 O O . ALA B 1 108 ? 6.879 13.258 -1.808 1 97.75 108 ALA B O 1
ATOM 2127 N N . HIS B 1 109 ? 9.086 12.758 -1.659 1 96.38 109 HIS B N 1
ATOM 2128 C CA . HIS B 1 109 ? 9.461 14.055 -1.111 1 96.38 109 HIS B CA 1
ATOM 2129 C C . HIS B 1 109 ? 10.672 14.633 -1.842 1 96.38 109 HIS B C 1
ATOM 2131 O O . HIS B 1 109 ? 11.609 13.906 -2.17 1 96.38 109 HIS B O 1
ATOM 2137 N N . GLN B 1 110 ? 10.57 15.867 -2.107 1 96.56 110 GLN B N 1
ATOM 2138 C CA . GLN B 1 110 ? 11.703 16.625 -2.631 1 96.56 110 GLN B CA 1
ATOM 2139 C C . GLN B 1 110 ? 11.891 17.938 -1.868 1 96.56 110 GLN B C 1
ATOM 2141 O O . GLN B 1 110 ? 10.938 18.703 -1.701 1 96.56 110 GLN B O 1
ATOM 2146 N N . LYS B 1 111 ? 13.07 18.125 -1.365 1 95.38 111 LYS B N 1
ATOM 2147 C CA . LYS B 1 111 ? 13.438 19.344 -0.643 1 95.38 111 LYS B CA 1
ATOM 2148 C C . LYS B 1 111 ? 14.297 20.266 -1.51 1 95.38 111 LYS B C 1
ATOM 2150 O O . LYS B 1 111 ? 15.203 19.797 -2.205 1 95.38 111 LYS B O 1
ATOM 2155 N N . TYR B 1 112 ? 14.031 21.516 -1.4 1 95.56 112 TYR B N 1
ATOM 2156 C CA . TYR B 1 112 ? 14.758 22.5 -2.188 1 95.56 112 TYR B CA 1
ATOM 2157 C C . TYR B 1 112 ? 15.656 23.359 -1.299 1 95.56 112 TYR B C 1
ATOM 2159 O O . TYR B 1 112 ? 15.414 23.469 -0.094 1 95.56 112 TYR B O 1
ATOM 2167 N N . THR B 1 113 ? 16.703 23.922 -1.906 1 95.75 113 THR B N 1
ATOM 2168 C CA . THR B 1 113 ? 17.703 24.703 -1.169 1 95.75 113 THR B CA 1
ATOM 2169 C C . THR B 1 113 ? 17.109 26.047 -0.732 1 95.75 113 THR B C 1
ATOM 2171 O O . THR B 1 113 ? 17.578 26.641 0.237 1 95.75 113 THR B O 1
ATOM 2174 N N . ASP B 1 114 ? 16.125 26.531 -1.513 1 94.12 114 ASP B N 1
ATOM 2175 C CA . ASP B 1 114 ? 15.469 27.781 -1.18 1 94.12 114 ASP B CA 1
ATOM 2176 C C . ASP B 1 114 ? 14.102 27.906 -1.864 1 94.12 114 ASP B C 1
ATOM 2178 O O . ASP B 1 114 ? 13.656 26.953 -2.516 1 94.12 114 ASP B O 1
ATOM 2182 N N . SER B 1 115 ? 13.461 29.031 -1.743 1 91.19 115 SER B N 1
ATOM 2183 C CA . SER B 1 115 ? 12.062 29.203 -2.133 1 91.19 115 SER B CA 1
ATOM 2184 C C . SER B 1 115 ? 11.922 29.312 -3.646 1 91.19 115 SER B C 1
ATOM 2186 O O . SER B 1 115 ? 10.812 29.219 -4.18 1 91.19 115 SER B O 1
ATOM 2188 N N . THR B 1 116 ? 12.977 29.547 -4.461 1 94.81 116 THR B N 1
ATOM 2189 C CA . THR B 1 116 ? 12.898 29.578 -5.914 1 94.81 116 THR B CA 1
ATOM 2190 C C . THR B 1 116 ? 12.648 28.172 -6.473 1 94.81 116 THR B C 1
ATOM 2192 O O . THR B 1 116 ? 12.219 28.031 -7.621 1 94.81 116 THR B O 1
ATOM 2195 N N . LYS B 1 117 ? 13.047 27.109 -5.699 1 93.75 117 LYS B N 1
ATOM 2196 C CA . LYS B 1 117 ? 12.922 25.703 -6.027 1 93.75 117 LYS B CA 1
ATOM 2197 C C . LYS B 1 117 ? 13.688 25.359 -7.305 1 93.75 117 LYS B C 1
ATOM 2199 O O . LYS B 1 117 ? 13.258 24.5 -8.078 1 93.75 117 LYS B O 1
ATOM 2204 N N . ALA B 1 118 ? 14.648 26.078 -7.484 1 97.31 118 ALA B N 1
ATOM 2205 C CA . ALA B 1 118 ? 15.469 25.875 -8.68 1 97.31 118 ALA B CA 1
ATOM 2206 C C . ALA B 1 118 ? 16.469 24.734 -8.461 1 97.31 118 ALA B C 1
ATOM 2208 O O . ALA B 1 118 ? 16.891 24.078 -9.422 1 97.31 118 ALA B O 1
ATOM 2209 N N . THR B 1 119 ? 16.859 24.516 -7.246 1 97.94 119 THR B N 1
ATOM 2210 C CA . THR B 1 119 ? 17.859 23.5 -6.938 1 97.94 119 THR B CA 1
ATOM 2211 C C . THR B 1 119 ? 17.328 22.516 -5.91 1 97.94 119 THR B C 1
ATOM 2213 O O . THR B 1 119 ? 16.891 22.906 -4.828 1 97.94 119 THR B O 1
ATOM 2216 N N . VAL B 1 120 ? 17.328 21.312 -6.289 1 97.69 120 VAL B N 1
ATOM 2217 C CA . VAL B 1 120 ? 16.938 20.234 -5.387 1 97.69 120 VAL B CA 1
ATOM 2218 C C . VAL B 1 120 ? 18.078 19.906 -4.426 1 97.69 120 VAL B C 1
ATOM 2220 O O . VAL B 1 120 ? 19.188 19.609 -4.859 1 97.69 120 VAL B O 1
ATOM 2223 N N . GLU B 1 121 ? 17.75 19.984 -3.158 1 96.81 121 GLU B N 1
ATOM 2224 C CA . GLU B 1 121 ? 18.734 19.672 -2.115 1 96.81 121 GLU B CA 1
ATOM 2225 C C . GLU B 1 121 ? 18.734 18.188 -1.79 1 96.81 121 GLU B C 1
ATOM 2227 O O . GLU B 1 121 ? 19.797 17.594 -1.607 1 96.81 121 GLU B O 1
ATOM 2232 N N . ALA B 1 122 ? 17.594 17.609 -1.687 1 96.69 122 ALA B N 1
ATOM 2233 C CA . ALA B 1 122 ? 17.484 16.203 -1.285 1 96.69 122 ALA B CA 1
ATOM 2234 C C . ALA B 1 122 ? 16.188 15.594 -1.786 1 96.69 122 ALA B C 1
ATOM 2236 O O . ALA B 1 122 ? 15.188 16.297 -1.982 1 96.69 122 ALA B O 1
ATOM 2237 N N . LYS B 1 123 ? 16.25 14.336 -2.082 1 97.25 123 LYS B N 1
ATOM 2238 C CA . LYS B 1 123 ? 15.078 13.508 -2.322 1 97.25 123 LYS B CA 1
ATOM 2239 C C . LYS B 1 123 ? 14.953 12.414 -1.262 1 97.25 123 LYS B C 1
ATOM 2241 O O . LYS B 1 123 ? 15.953 11.977 -0.694 1 97.25 123 LYS B O 1
ATOM 2246 N N . GLY B 1 124 ? 13.797 12.047 -0.947 1 95.94 124 GLY B N 1
ATOM 2247 C CA . GLY B 1 124 ? 13.477 10.953 -0.05 1 95.94 124 GLY B CA 1
ATOM 2248 C C . GLY B 1 124 ? 12.094 10.375 -0.292 1 95.94 124 GLY B C 1
ATOM 2249 O O . GLY B 1 124 ? 11.086 11.023 -0.001 1 95.94 124 GLY B O 1
ATOM 2250 N N . HIS B 1 125 ? 12.047 9.188 -0.877 1 97.5 125 HIS B N 1
ATOM 2251 C CA . HIS B 1 125 ? 10.789 8.539 -1.22 1 97.5 125 HIS B CA 1
ATOM 2252 C C . HIS B 1 125 ? 10.562 7.289 -0.373 1 97.5 125 HIS B C 1
ATOM 2254 O O . HIS B 1 125 ? 1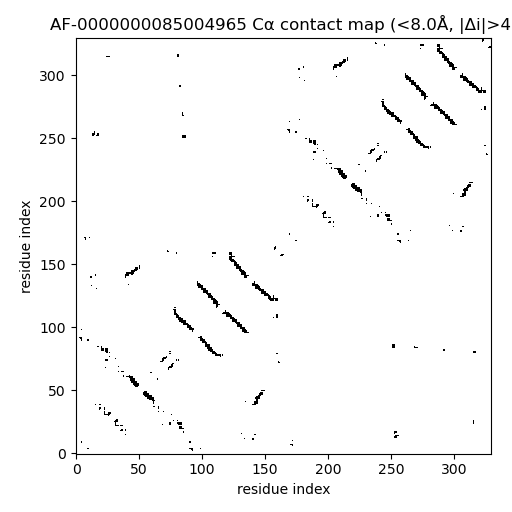1.391 6.375 -0.377 1 97.5 125 HIS B O 1
ATOM 2260 N N . GLY B 1 126 ? 9.453 7.301 0.365 1 96.5 126 GLY B N 1
ATOM 2261 C CA . GLY B 1 126 ? 9.133 6.176 1.231 1 96.5 126 GLY B CA 1
ATOM 2262 C C . GLY B 1 126 ? 8.109 5.23 0.629 1 96.5 126 GLY B C 1
ATOM 2263 O O . GLY B 1 126 ? 7.18 5.664 -0.049 1 96.5 126 GLY B O 1
ATOM 2264 N N . HIS B 1 127 ? 8.297 3.918 0.843 1 97.38 127 HIS B N 1
ATOM 2265 C CA . HIS B 1 127 ? 7.348 2.854 0.538 1 97.38 127 HIS B CA 1
ATOM 2266 C C . HIS B 1 127 ? 6.77 2.244 1.812 1 97.38 127 HIS B C 1
ATOM 2268 O O . HIS B 1 127 ? 7.508 1.678 2.621 1 97.38 127 HIS B O 1
ATOM 2274 N N . ALA B 1 128 ? 5.473 2.428 1.98 1 96.5 128 ALA B N 1
ATOM 2275 C CA . ALA B 1 128 ? 4.941 2.195 3.32 1 96.5 128 ALA B CA 1
ATOM 2276 C C . ALA B 1 128 ? 3.537 1.6 3.258 1 96.5 128 ALA B C 1
ATOM 2278 O O . ALA B 1 128 ? 2.918 1.562 2.191 1 96.5 128 ALA B O 1
ATOM 2279 N N . LEU B 1 129 ? 3.156 0.983 4.324 1 96.88 129 LEU B N 1
ATOM 2280 C CA . LEU B 1 129 ? 1.759 0.775 4.688 1 96.88 129 LEU B CA 1
ATOM 2281 C C . LEU B 1 129 ? 1.324 1.77 5.762 1 96.88 129 LEU B C 1
ATOM 2283 O O . LEU B 1 129 ? 2.025 1.963 6.754 1 96.88 129 LEU B O 1
ATOM 2287 N N . VAL B 1 130 ? 0.213 2.463 5.508 1 98.06 130 VAL B N 1
ATOM 2288 C CA . VAL B 1 130 ? -0.328 3.379 6.508 1 98.06 130 VAL B CA 1
ATOM 2289 C C . VAL B 1 130 ? -1.626 2.812 7.078 1 98.06 130 VAL B C 1
ATOM 2291 O O . VAL B 1 130 ? -2.605 2.637 6.352 1 98.06 130 VAL B O 1
ATOM 2294 N N . TYR B 1 131 ? -1.605 2.543 8.375 1 98.56 131 TYR B N 1
ATOM 2295 C CA . TYR B 1 131 ? -2.818 2.141 9.07 1 98.56 131 TYR B CA 1
ATOM 2296 C C . TYR B 1 131 ? -3.609 3.359 9.539 1 98.56 131 TYR B C 1
ATOM 2298 O O . TYR B 1 131 ? -3.072 4.23 10.227 1 98.56 131 TYR B O 1
ATOM 2306 N N . ILE B 1 132 ? -4.836 3.43 9.125 1 98.88 132 ILE B N 1
ATOM 2307 C CA . ILE B 1 132 ? -5.75 4.469 9.586 1 98.88 132 ILE B CA 1
ATOM 2308 C C . ILE B 1 132 ? -6.949 3.828 10.281 1 98.88 132 ILE B C 1
ATOM 2310 O O . ILE B 1 132 ? -7.621 2.969 9.711 1 98.88 132 ILE B O 1
ATOM 2314 N N . LYS B 1 133 ? -7.18 4.195 11.508 1 98.88 133 LYS B N 1
ATOM 2315 C CA . LYS B 1 133 ? -8.375 3.779 12.234 1 98.88 133 LYS B CA 1
ATOM 2316 C C . LYS B 1 133 ? -9.492 4.809 12.086 1 98.88 133 LYS B C 1
ATOM 2318 O O . LYS B 1 133 ? -9.25 6.012 12.18 1 98.88 133 LYS B O 1
ATOM 2323 N N . TYR B 1 134 ? -10.625 4.324 11.836 1 98.94 134 TYR B N 1
ATOM 2324 C CA . TYR B 1 134 ? -11.797 5.172 11.641 1 98.94 134 TYR B CA 1
ATOM 2325 C C . TYR B 1 134 ? -12.852 4.906 12.719 1 98.94 134 TYR B C 1
ATOM 2327 O O . TYR B 1 134 ? -13.062 3.758 13.109 1 98.94 134 TYR B O 1
ATOM 2335 N N . SER B 1 135 ? -13.469 5.934 13.125 1 98.81 135 SER B N 1
ATOM 2336 C CA . SER B 1 135 ? -14.602 5.809 14.031 1 98.81 135 SER B CA 1
ATOM 2337 C C . SER B 1 135 ? -15.812 6.582 13.523 1 98.81 135 SER B C 1
ATOM 2339 O O . SER B 1 135 ? -15.664 7.629 12.891 1 98.81 135 SER B O 1
ATOM 2341 N N . LYS B 1 136 ? -16.953 6.023 13.789 1 97.75 136 LYS B N 1
ATOM 2342 C CA . LYS B 1 136 ? -18.203 6.633 13.383 1 97.75 136 LYS B CA 1
ATOM 2343 C C . LYS B 1 136 ? -18.938 7.23 14.578 1 97.75 136 LYS B C 1
ATOM 2345 O O . LYS B 1 136 ? -19.188 6.539 15.57 1 97.75 136 LYS B O 1
ATOM 2350 N N . THR B 1 137 ? -19.109 8.484 14.516 1 92.38 137 THR B N 1
ATOM 2351 C CA . THR B 1 137 ? -19.906 9.188 15.516 1 92.38 137 THR B CA 1
ATOM 2352 C C . THR B 1 137 ? -20.969 10.047 14.844 1 92.38 137 THR B C 1
ATOM 2354 O O . THR B 1 137 ? -20.672 10.82 13.93 1 92.38 137 THR B O 1
ATOM 2357 N N . GLY B 1 138 ? -22.219 9.914 15.312 1 92.38 138 GLY B N 1
ATOM 2358 C CA . GLY B 1 138 ? -23.312 10.68 14.719 1 92.38 138 GLY B CA 1
ATOM 2359 C C . GLY B 1 138 ? -23.5 10.391 13.242 1 92.38 138 GLY B C 1
ATOM 2360 O O . GLY B 1 138 ? -23.766 11.305 12.453 1 92.38 138 GLY B O 1
ATOM 2361 N N . GLY B 1 139 ? -23.141 9.234 12.812 1 93.44 139 GLY B N 1
ATOM 2362 C CA . GLY B 1 139 ? -23.359 8.805 11.445 1 93.44 139 GLY B CA 1
ATOM 2363 C C . GLY B 1 139 ? -22.25 9.188 10.5 1 93.44 139 GLY B C 1
ATOM 2364 O O . GLY B 1 139 ? -22.312 8.906 9.305 1 93.44 139 GLY B O 1
ATOM 2365 N N . GLU B 1 140 ? -21.219 9.805 11.047 1 96.94 140 GLU B N 1
ATOM 2366 C CA . GLU B 1 140 ? -20.125 10.25 10.195 1 96.94 140 GLU B CA 1
ATOM 2367 C C . GLU B 1 140 ? -18.812 9.562 10.578 1 96.94 140 GLU B C 1
ATOM 2369 O O . GLU B 1 140 ? -18.484 9.469 11.758 1 96.94 140 GLU B O 1
ATOM 2374 N N . TRP B 1 141 ? -18.125 9.07 9.586 1 98.62 141 TRP B N 1
ATOM 2375 C CA . TRP B 1 141 ? -16.797 8.484 9.789 1 98.62 141 TRP B CA 1
ATOM 2376 C C . TRP B 1 141 ? -15.742 9.578 9.93 1 98.62 141 TRP B C 1
ATOM 2378 O O . TRP B 1 141 ? -15.773 10.57 9.203 1 98.62 141 TRP B O 1
ATOM 2388 N N . LYS B 1 142 ? -14.812 9.391 10.859 1 98.88 142 LYS B N 1
ATOM 2389 C CA . LYS B 1 142 ? -13.664 10.25 11.078 1 98.88 142 LYS B CA 1
ATOM 2390 C C . LYS B 1 142 ? -12.383 9.43 11.25 1 98.88 142 LYS B C 1
ATOM 2392 O O . LYS B 1 142 ? -12.438 8.258 11.609 1 98.88 142 LYS B O 1
ATOM 2397 N N . LEU B 1 143 ? -11.289 10.008 10.914 1 98.88 143 LEU B N 1
ATOM 2398 C CA . LEU B 1 143 ? -9.977 9.453 11.242 1 98.88 143 LEU B CA 1
ATOM 2399 C C . LEU B 1 143 ? -9.688 9.586 12.734 1 98.88 143 LEU B C 1
ATOM 2401 O O . LEU B 1 143 ? -9.664 10.703 13.266 1 98.88 143 LEU B O 1
ATOM 2405 N N . CYS B 1 144 ? -9.469 8.453 13.438 1 98.88 144 CYS B N 1
ATOM 2406 C CA . CYS B 1 144 ? -9.25 8.523 14.875 1 98.88 144 CYS B CA 1
ATOM 2407 C C . CYS B 1 144 ? -7.938 7.852 15.258 1 98.88 144 CYS B C 1
ATOM 2409 O O . CYS B 1 144 ? -7.613 7.746 16.438 1 98.88 144 CYS B O 1
ATOM 2411 N N . GLY B 1 145 ? -7.176 7.406 14.344 1 98.75 145 GLY B N 1
ATOM 2412 C CA . GLY B 1 145 ? -5.855 6.836 14.555 1 98.75 145 GLY B CA 1
ATOM 2413 C C . GLY B 1 145 ? -5.039 6.734 13.281 1 98.75 145 GLY B C 1
ATOM 2414 O O . GLY B 1 145 ? -5.59 6.508 12.195 1 98.75 145 GLY B O 1
ATOM 2415 N N . ILE B 1 146 ? -3.771 6.848 13.43 1 98.75 146 ILE B N 1
ATOM 2416 C CA . ILE B 1 146 ? -2.914 6.746 12.25 1 98.75 146 ILE B CA 1
ATOM 2417 C C . ILE B 1 146 ? -1.534 6.238 12.664 1 98.75 146 ILE B C 1
ATOM 2419 O O . ILE B 1 146 ? -0.977 6.68 13.672 1 98.75 146 ILE B O 1
ATOM 2423 N N . LYS B 1 147 ? -1.038 5.301 11.898 1 98.25 147 LYS B N 1
ATOM 2424 C CA . LYS B 1 147 ? 0.289 4.719 12.078 1 98.25 147 LYS B CA 1
ATOM 2425 C C . LYS B 1 147 ? 0.921 4.367 10.734 1 98.25 147 LYS B C 1
ATOM 2427 O O . LYS B 1 147 ? 0.634 3.312 10.164 1 98.25 147 LYS B O 1
ATOM 2432 N N . PRO B 1 148 ? 1.775 5.262 10.188 1 96.75 148 PRO B N 1
ATOM 2433 C CA . PRO B 1 148 ? 2.58 4.855 9.039 1 96.75 148 PRO B CA 1
ATOM 2434 C C . PRO B 1 148 ? 3.623 3.797 9.391 1 96.75 148 PRO B C 1
ATOM 2436 O O . PRO B 1 148 ? 4.234 3.859 10.461 1 96.75 148 PRO B O 1
ATOM 2439 N N . THR B 1 149 ? 3.775 2.809 8.555 1 94.44 149 THR B N 1
ATOM 2440 C CA . THR B 1 149 ? 4.777 1.753 8.664 1 94.44 149 THR B CA 1
ATOM 2441 C C . THR B 1 149 ? 5.641 1.694 7.41 1 94.44 149 THR B C 1
ATOM 2443 O O . THR B 1 149 ? 5.207 1.185 6.375 1 94.44 149 THR B O 1
ATOM 2446 N N . MET B 1 150 ? 6.812 2.223 7.547 1 92.69 150 MET B N 1
ATOM 2447 C CA . MET B 1 150 ? 7.703 2.285 6.391 1 92.69 150 MET B CA 1
ATOM 2448 C C . MET B 1 150 ? 8.383 0.941 6.152 1 92.69 150 MET B C 1
ATOM 2450 O O . MET B 1 150 ? 8.977 0.371 7.07 1 92.69 150 MET B O 1
ATOM 2454 N N . TYR B 1 151 ? 8.352 0.445 4.938 1 92.19 151 TYR B N 1
ATOM 2455 C CA . TYR B 1 151 ? 9.086 -0.75 4.535 1 92.19 151 TYR B CA 1
ATOM 2456 C C . TYR B 1 151 ? 10.531 -0.41 4.188 1 92.19 151 TYR B C 1
ATOM 2458 O O . TYR B 1 151 ? 11.461 -1.06 4.668 1 92.19 151 TYR B O 1
ATOM 2466 N N . TRP B 1 152 ? 10.68 0.514 3.424 1 93.62 152 TRP B N 1
ATOM 2467 C CA . TRP B 1 152 ? 11.984 0.954 2.943 1 93.62 152 TRP B CA 1
ATOM 2468 C C . TRP B 1 152 ? 11.875 2.285 2.207 1 93.62 152 TRP B C 1
ATOM 2470 O O . TRP B 1 152 ? 10.773 2.793 1.994 1 93.62 152 TRP B O 1
ATOM 2480 N N . SER B 1 153 ? 12.969 2.947 1.939 1 94.94 153 SER B N 1
ATOM 2481 C CA . SER B 1 153 ? 12.969 4.242 1.264 1 94.94 153 SER B CA 1
ATOM 2482 C C . SER B 1 153 ? 14.07 4.309 0.208 1 94.94 153 SER B C 1
ATOM 2484 O O . SER B 1 153 ? 14.984 3.48 0.2 1 94.94 153 SER B O 1
ATOM 2486 N N . GLU B 1 154 ? 13.859 5.184 -0.703 1 95.69 154 GLU B N 1
ATOM 2487 C CA . GLU B 1 154 ? 14.867 5.527 -1.702 1 95.69 154 GLU B CA 1
ATOM 2488 C C . GLU B 1 154 ? 15.477 6.898 -1.419 1 95.69 154 GLU B C 1
ATOM 2490 O O . GLU B 1 154 ? 14.805 7.785 -0.887 1 95.69 154 GLU B O 1
ATOM 2495 N N . TYR B 1 155 ? 16.75 7.062 -1.778 1 94.56 155 TYR B N 1
ATOM 2496 C CA . TYR B 1 155 ? 17.516 8.281 -1.577 1 94.56 155 TYR B CA 1
ATOM 2497 C C . TYR B 1 155 ? 17.766 8.531 -0.094 1 94.56 155 TYR B C 1
ATOM 2499 O O . TYR B 1 155 ? 18.109 7.605 0.647 1 94.56 155 TYR B O 1
ATOM 2507 N N . ASN B 1 156 ? 17.766 9.836 0.303 1 91.88 156 ASN B N 1
ATOM 2508 C CA . ASN B 1 156 ? 18.094 10.18 1.683 1 91.88 156 ASN B CA 1
ATOM 2509 C C . ASN B 1 156 ? 16.922 10.812 2.406 1 91.88 156 ASN B C 1
ATOM 2511 O O . ASN B 1 156 ? 16.875 12.031 2.572 1 91.88 156 ASN B O 1
ATOM 2515 N N . ILE B 1 157 ? 16.047 9.922 2.848 1 90.94 157 ILE B N 1
ATOM 2516 C CA . ILE B 1 157 ? 14.789 10.391 3.434 1 90.94 157 ILE B CA 1
ATOM 2517 C C . ILE B 1 157 ? 15.086 11.148 4.73 1 90.94 157 ILE B C 1
ATOM 2519 O O . ILE B 1 157 ? 14.375 12.094 5.082 1 90.94 157 ILE B O 1
ATOM 2523 N N . ALA B 1 158 ? 16.094 10.766 5.441 1 87.88 158 ALA B N 1
ATOM 2524 C CA . ALA B 1 158 ? 16.453 11.43 6.688 1 87.88 158 ALA B CA 1
ATOM 2525 C C . ALA B 1 158 ? 16.781 12.906 6.445 1 87.88 158 ALA B C 1
ATOM 2527 O O . ALA B 1 158 ? 16.547 13.75 7.312 1 87.88 158 ALA B O 1
ATOM 2528 N N . LYS B 1 159 ? 17.25 13.273 5.332 1 90.12 159 LYS B N 1
ATOM 2529 C CA . LYS B 1 159 ? 17.656 14.641 5.004 1 90.12 159 LYS B CA 1
ATOM 2530 C C . LYS B 1 159 ? 16.438 15.5 4.676 1 90.12 159 LYS B C 1
ATOM 2532 O O . LYS B 1 159 ? 16.531 16.734 4.617 1 90.12 159 LYS B O 1
ATOM 2537 N N . ILE B 1 160 ? 15.328 14.859 4.312 1 91.94 160 ILE B N 1
ATOM 2538 C CA . ILE B 1 160 ? 14.109 15.602 4 1 91.94 160 ILE B CA 1
ATOM 2539 C C . ILE B 1 160 ? 13.625 16.344 5.246 1 91.94 160 ILE B C 1
ATOM 2541 O O . ILE B 1 160 ? 13.266 17.516 5.172 1 91.94 160 ILE B O 1
ATOM 2545 N N . TRP B 1 161 ? 13.672 15.703 6.414 1 80.56 161 TRP B N 1
ATOM 2546 C CA . TRP B 1 161 ? 13.07 16.266 7.617 1 80.56 161 TRP B CA 1
ATOM 2547 C C . TRP B 1 161 ? 14.141 16.828 8.547 1 80.56 161 TRP B C 1
ATOM 2549 O O . TRP B 1 161 ? 13.828 17.328 9.633 1 80.56 161 TRP B O 1
ATOM 2559 N N . GLY B 1 162 ? 15.305 17.047 8.141 1 67.75 162 GLY B N 1
ATOM 2560 C CA . GLY B 1 162 ? 16.375 17.672 8.891 1 67.75 162 GLY B CA 1
ATOM 2561 C C . GLY B 1 162 ? 16.953 16.781 9.977 1 67.75 162 GLY B C 1
ATOM 2562 O O . GLY B 1 162 ? 17.625 17.266 10.883 1 67.75 162 GLY B O 1
ATOM 2563 N N . HIS B 1 163 ? 16.625 15.672 10.148 1 54 163 HIS B N 1
ATOM 2564 C CA . HIS B 1 163 ? 17.172 14.852 11.219 1 54 163 HIS B CA 1
ATOM 2565 C C . HIS B 1 163 ? 18.594 14.398 10.898 1 54 163 HIS B C 1
ATOM 2567 O O . HIS B 1 163 ? 19.281 13.836 11.75 1 54 163 HIS B O 1
ATOM 2573 N N . GLY B 1 164 ? 19.141 14.555 9.805 1 41.62 164 GLY B N 1
ATOM 2574 C CA . GLY B 1 164 ? 20.5 14.102 9.5 1 41.62 164 GLY B CA 1
ATOM 2575 C C . GLY B 1 164 ? 21.562 15.141 9.812 1 41.62 164 GLY B C 1
ATOM 2576 O O . GLY B 1 164 ? 22.703 15.008 9.391 1 41.62 164 GLY B O 1
ATOM 2577 N N . GLY B 1 165 ? 21.281 16.234 10.453 1 33.09 165 GLY B N 1
ATOM 2578 C CA . GLY B 1 165 ? 22.516 16.953 10.758 1 33.09 165 GLY B CA 1
ATOM 2579 C C . GLY B 1 165 ? 23.359 16.266 11.82 1 33.09 165 GLY B C 1
ATOM 2580 O O . GLY B 1 165 ? 22.844 15.477 12.609 1 33.09 165 GLY B O 1
#

Secondary structure (DSSP, 8-state):
------HHHHHHHHHHHHHHHHHHH---TT---HHHHHHHEEEEEEEE-GGGT--EEEEEEHHHHHHHHTSTTTTT-TTEEEEEEEEEEEEEEEETTEEEEEEEEEEEEEEESSTT--SEEEEEEEEEEEEEEEEEETTEEEEEEEEEEEEEEEE-HHHHTTTT-/------HHHHHHHHHHHHHHHHHHH---TT---HHHHHHHEEEEEEEE-GGGT--EEEEEEHHHHHHHHTSTTTTT-TTEEEEEEEEEEEEEEEETTEEEEEEEEEEEEEEESSTT--SEEEEEEEEEEEEEEEEEETTEEEEEEEEEEEEEEEE-GGGTTTTT-

Foldseek 3Di:
DPDDQDPVNVVQVVVLVVLCQVLLADQDPVGRPLVSPLVQADQFAQEDPVVLPDDGDHTDGSVRVSCRCLDCLHSVPLQKHKGWDWDDKDWDDDDPFKIKMKIWTWMWMWGAPDNVSPHTDWIKIFTWIKIWMWGDDPRHIHTRYIDIGTPDMPTCNCVRSPNPD/DPDDQDPVNVVQVVVLVVLCQVLLADQDPVGRPLVSNLVQADQFAQEDPVVLPDDGDHTDGSVRVSCRCLDCLHSVPLQKHKGWDWDDKDWDDDDPFKIKMKIWTKMKMWGAPDNVSPHTDWIKIFTWIKIWMWGDDPRHIHTRYIDIGTPDMPTCNNVRSPNPD